Protein AF-W4LHV8-F1 (afdb_monomer_lite)

pLDDT: mean 75.69, std 19.53, range [40.44, 98.38]

Foldseek 3Di:
DDPPPPPPPPPPPDAAAEQAEAFQAEAEQAQEPEEDDDDDPPPPPPDDDPPVDDDPQRYYAEYEYWLAEEEQHNAPYDDFDFDDDVVRDGHPTPDPVRYHAAQAEYEYPPDDDDNDPPDDDDCGRYPYDDQCWDDDPAPPDTEGDPPGPQALRTDDDPPVCQAAPLRHGADHVGGRHRHGDDPPDRHNRDDDDQVRVDDCPPPDPPPPDPPPPPPPDDDDDDDDDD

Radius of gyration: 27.19 Å; chains: 1; bounding box: 71×93×52 Å

Organism: Entotheonella factor (NCBI:txid1429438)

Sequence (226 aa):
MTDEDNWNVHEARYRASYDNTIAFNTMVQCGAAFTWFKRRLSRLDRREPRNAGRTASLPPARWTVANNLVVNAQQFAAGFVSGEMGSGETVESVTENDFQWSGNLIFHDQGKVDFGPGRTFSTRQWNDMDPKLIPSPHRGVFRLSKESPAIDRATGHVDDVTRDIEGQVRQHPKDIGADEYHPGSAGPLRPLTANEVGPLSGTQPSVAAPSISRESHPVPHQTDKR

InterPro domains:
  IPR012334 Pectin lyase fold [G3DSA:2.160.20.10] (2-210)

Structure (mmCIF, N/CA/C/O backbone):
data_AF-W4LHV8-F1
#
_entry.id   AF-W4LHV8-F1
#
loop_
_atom_site.group_PDB
_atom_site.id
_atom_site.type_symbol
_atom_site.label_atom_id
_atom_site.label_alt_id
_atom_site.label_comp_id
_atom_site.label_asym_id
_atom_site.label_entity_id
_atom_site.label_seq_id
_atom_site.pdbx_PDB_ins_code
_atom_site.Cartn_x
_atom_site.Cartn_y
_atom_site.Cartn_z
_atom_site.occupancy
_atom_site.B_iso_or_equiv
_atom_site.auth_seq_id
_atom_site.auth_comp_id
_atom_site.auth_asym_id
_atom_site.auth_atom_id
_atom_site.pdbx_PDB_model_num
ATOM 1 N N . MET A 1 1 ? -55.079 -7.631 -15.576 1.00 43.00 1 MET A N 1
ATOM 2 C CA . MET A 1 1 ? -53.894 -8.287 -14.995 1.00 43.00 1 MET A CA 1
ATOM 3 C C . MET A 1 1 ? -52.709 -7.481 -15.493 1.00 43.00 1 MET A C 1
ATOM 5 O O . MET A 1 1 ? -52.262 -7.698 -16.608 1.00 43.00 1 MET A O 1
ATOM 9 N N . THR A 1 2 ? -52.376 -6.407 -14.780 1.00 45.09 2 THR A N 1
ATOM 10 C CA . THR A 1 2 ? -51.313 -5.464 -15.152 1.00 45.09 2 THR A CA 1
ATOM 11 C C . THR A 1 2 ? -50.115 -5.749 -14.259 1.00 45.09 2 THR A C 1
ATOM 13 O O . THR A 1 2 ? -50.243 -5.754 -13.039 1.00 45.09 2 THR A O 1
ATOM 16 N N . ASP A 1 3 ? -48.984 -6.029 -14.896 1.00 47.62 3 ASP A N 1
ATOM 17 C CA . ASP A 1 3 ? -47.680 -6.411 -14.335 1.00 47.62 3 ASP A CA 1
ATOM 18 C C . ASP A 1 3 ? -46.973 -5.262 -13.573 1.00 47.62 3 ASP A C 1
ATOM 20 O O . ASP A 1 3 ? -45.755 -5.118 -13.625 1.00 47.62 3 ASP A O 1
ATOM 24 N N . GLU A 1 4 ? -47.716 -4.400 -12.872 1.00 45.25 4 GLU A N 1
ATOM 25 C CA . GLU A 1 4 ? -47.157 -3.203 -12.215 1.00 45.25 4 GLU A CA 1
ATOM 26 C C . GLU A 1 4 ? -46.883 -3.368 -10.707 1.00 45.25 4 GLU A C 1
ATOM 28 O O . GLU A 1 4 ? -46.244 -2.507 -10.110 1.00 45.25 4 GLU A O 1
ATOM 33 N N . ASP A 1 5 ? -47.260 -4.493 -10.091 1.00 45.94 5 ASP A N 1
ATOM 34 C CA . ASP A 1 5 ? -47.188 -4.671 -8.626 1.00 45.94 5 ASP A CA 1
ATOM 35 C C . ASP A 1 5 ? -45.985 -5.482 -8.109 1.00 45.94 5 ASP A C 1
ATOM 37 O O . ASP A 1 5 ? -45.897 -5.762 -6.914 1.00 45.94 5 ASP A O 1
ATOM 41 N N . ASN A 1 6 ? -45.023 -5.858 -8.961 1.00 41.31 6 ASN A N 1
ATOM 42 C CA . ASN A 1 6 ? -43.922 -6.738 -8.536 1.00 41.31 6 ASN A CA 1
ATOM 43 C C . ASN A 1 6 ? -42.580 -6.042 -8.272 1.00 41.31 6 ASN A C 1
ATOM 45 O O . ASN A 1 6 ? -41.578 -6.712 -8.023 1.00 41.31 6 ASN 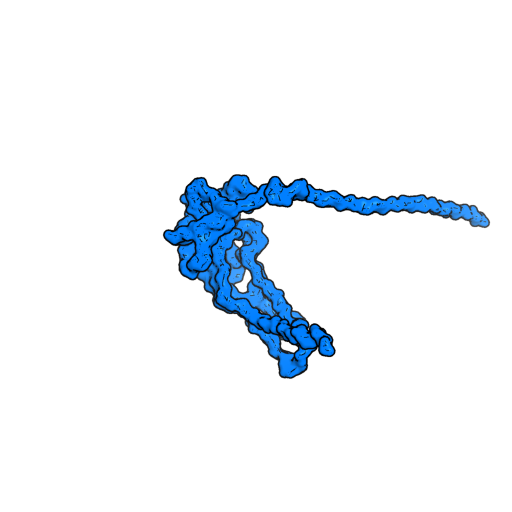A O 1
ATOM 49 N N . TRP A 1 7 ? -42.550 -4.707 -8.221 1.00 40.44 7 TRP A N 1
ATOM 50 C CA . TRP A 1 7 ? -41.432 -3.986 -7.603 1.00 40.44 7 TRP A CA 1
ATOM 51 C C . TRP A 1 7 ? -41.622 -3.924 -6.083 1.00 40.44 7 TRP A C 1
ATOM 53 O O . TRP A 1 7 ? -41.623 -2.852 -5.474 1.00 40.44 7 TRP A O 1
ATOM 63 N N . ASN A 1 8 ? -41.800 -5.097 -5.462 1.00 44.69 8 ASN A N 1
ATOM 64 C CA . ASN A 1 8 ? -41.574 -5.254 -4.035 1.00 44.69 8 ASN A CA 1
ATOM 65 C C . ASN A 1 8 ? -40.148 -4.791 -3.779 1.00 44.69 8 ASN A C 1
ATOM 67 O O . ASN A 1 8 ? -39.175 -5.449 -4.142 1.00 44.69 8 ASN A O 1
ATOM 71 N N . VAL A 1 9 ? -40.071 -3.585 -3.231 1.00 48.28 9 VAL A N 1
ATOM 72 C CA . VAL A 1 9 ? -38.864 -2.860 -2.898 1.00 48.28 9 VAL A CA 1
ATOM 73 C C . VAL A 1 9 ? -37.984 -3.820 -2.112 1.00 48.28 9 VAL A C 1
ATOM 75 O O . VAL A 1 9 ? -38.247 -4.102 -0.944 1.00 48.28 9 VAL A O 1
ATOM 78 N N . HIS A 1 10 ? -36.952 -4.363 -2.756 1.00 42.44 10 HIS A N 1
ATOM 79 C CA . HIS A 1 10 ? -35.824 -4.915 -2.036 1.00 42.44 10 HIS A CA 1
ATOM 80 C C . HIS A 1 10 ? -35.243 -3.736 -1.265 1.00 42.44 10 HIS A C 1
ATOM 82 O O . HIS A 1 10 ? -34.438 -2.971 -1.794 1.00 42.44 10 HIS A O 1
ATOM 88 N N . GLU A 1 11 ? -35.716 -3.535 -0.034 1.00 47.62 11 GLU A N 1
ATOM 89 C CA . GLU A 1 11 ? -35.024 -2.710 0.934 1.00 47.62 11 GLU A CA 1
ATOM 90 C C . GLU A 1 11 ? -33.595 -3.229 0.948 1.00 47.62 11 GLU A C 1
ATOM 92 O O . GLU A 1 11 ? -33.323 -4.348 1.396 1.00 47.62 11 GLU A O 1
ATOM 97 N N . ALA A 1 12 ? -32.686 -2.445 0.374 1.00 48.72 12 ALA A N 1
ATOM 98 C CA . ALA A 1 12 ? -31.269 -2.684 0.498 1.00 48.72 12 ALA A CA 1
ATOM 99 C C . ALA A 1 12 ? -30.958 -2.552 1.990 1.00 48.72 12 ALA A C 1
ATOM 101 O O . ALA A 1 12 ? -30.705 -1.462 2.499 1.00 48.72 12 ALA A O 1
ATOM 102 N N . ARG A 1 13 ? -31.062 -3.671 2.714 1.00 57.47 13 ARG A N 1
ATOM 103 C CA . ARG A 1 13 ? -30.647 -3.771 4.106 1.00 57.47 13 ARG A CA 1
ATOM 104 C C . ARG A 1 13 ? -29.151 -3.528 4.103 1.00 57.47 13 ARG A C 1
ATOM 106 O O . ARG A 1 13 ? -28.379 -4.416 3.743 1.00 57.47 13 ARG A O 1
ATOM 113 N N . TYR A 1 14 ? -28.759 -2.307 4.447 1.00 59.50 14 TYR A N 1
ATOM 114 C CA . TYR A 1 14 ? -27.362 -1.969 4.643 1.00 59.50 14 TYR A CA 1
ATOM 115 C C . TYR A 1 14 ? -26.779 -2.935 5.672 1.00 59.50 14 TYR A C 1
ATOM 117 O O . TYR A 1 14 ? -27.339 -3.130 6.752 1.00 59.50 14 TYR A O 1
ATOM 125 N N . ARG A 1 15 ? -25.676 -3.579 5.305 1.00 63.09 15 ARG A N 1
ATOM 126 C CA . ARG A 1 15 ? -24.904 -4.435 6.200 1.00 63.09 15 ARG A CA 1
ATOM 127 C C . ARG A 1 15 ? -23.632 -3.696 6.575 1.00 63.09 15 ARG A C 1
ATOM 129 O O . ARG A 1 15 ? -23.095 -2.945 5.761 1.00 63.09 15 ARG A O 1
ATOM 136 N N . ALA A 1 16 ? -23.168 -3.913 7.801 1.00 69.62 16 ALA A N 1
ATOM 137 C CA . ALA A 1 16 ? -21.818 -3.517 8.171 1.00 69.62 16 ALA A CA 1
ATOM 138 C C . ALA A 1 16 ? -20.826 -4.159 7.200 1.00 69.62 16 ALA A C 1
ATOM 140 O O . ALA A 1 16 ? -21.017 -5.300 6.769 1.00 69.62 16 ALA A O 1
ATOM 141 N N . SER A 1 17 ? -19.776 -3.420 6.858 1.00 77.56 17 SER A N 1
ATOM 142 C CA . SER A 1 17 ? -18.695 -3.980 6.063 1.00 77.56 17 SER A CA 1
ATOM 143 C C . SER A 1 17 ? -17.836 -4.870 6.959 1.00 77.56 17 SER A C 1
ATOM 145 O O . SER A 1 17 ? -17.182 -4.373 7.875 1.00 77.56 17 SER A O 1
ATOM 147 N N . TYR A 1 18 ? -17.852 -6.177 6.721 1.00 85.19 18 TYR A N 1
ATOM 148 C CA . TYR A 1 18 ? -17.275 -7.181 7.616 1.00 85.19 18 TYR A CA 1
ATOM 149 C C . TYR A 1 18 ? -16.303 -8.095 6.871 1.00 85.19 18 TYR A C 1
ATOM 151 O O . TYR A 1 18 ? -16.552 -8.383 5.703 1.00 85.19 18 TYR A O 1
ATOM 159 N N . ASP A 1 19 ? -15.237 -8.544 7.541 1.00 88.50 19 ASP A N 1
ATOM 160 C CA . ASP A 1 19 ? -14.249 -9.496 6.996 1.00 88.50 19 ASP A CA 1
ATOM 161 C C . ASP A 1 19 ? -13.666 -9.058 5.637 1.00 88.50 19 ASP A C 1
ATOM 163 O O . ASP A 1 19 ? -13.587 -9.829 4.683 1.00 88.50 19 ASP A O 1
ATOM 167 N N . ASN A 1 20 ? -13.264 -7.788 5.536 1.00 88.62 20 ASN A N 1
ATOM 168 C CA . ASN A 1 20 ? -12.625 -7.276 4.323 1.00 88.62 20 ASN A CA 1
ATOM 169 C C . ASN A 1 20 ? -11.108 -7.357 4.445 1.00 88.62 20 ASN A C 1
ATOM 171 O O . ASN A 1 20 ? -10.544 -7.073 5.501 1.00 88.62 20 ASN A O 1
ATOM 175 N N . THR A 1 21 ? -10.437 -7.647 3.337 1.00 93.50 21 THR A N 1
ATOM 176 C CA . THR A 1 21 ? -8.979 -7.582 3.244 1.00 93.50 21 THR A CA 1
ATOM 177 C C . THR A 1 21 ? -8.565 -6.512 2.243 1.00 93.50 21 THR A C 1
ATOM 179 O O . THR A 1 21 ? -9.002 -6.512 1.096 1.00 93.50 21 THR A O 1
ATOM 182 N N . ILE A 1 22 ? -7.697 -5.606 2.686 1.00 94.25 22 ILE A N 1
ATOM 183 C CA . ILE A 1 22 ? -6.990 -4.634 1.855 1.00 94.25 22 ILE A CA 1
ATOM 184 C C . ILE A 1 22 ? -5.531 -5.059 1.844 1.00 94.25 22 ILE A C 1
ATOM 186 O O . ILE A 1 22 ? -4.811 -4.860 2.826 1.00 94.25 22 ILE A O 1
ATOM 190 N N . ALA A 1 23 ? -5.092 -5.660 0.746 1.00 97.06 23 ALA A N 1
ATOM 191 C CA . ALA A 1 23 ? -3.735 -6.163 0.659 1.00 97.06 23 ALA A CA 1
ATOM 192 C C . ALA A 1 23 ? -3.079 -5.917 -0.686 1.00 97.06 23 ALA A C 1
ATOM 194 O O . ALA A 1 23 ? -3.771 -5.768 -1.691 1.00 97.06 23 ALA A O 1
ATOM 195 N N . PHE A 1 24 ? -1.744 -5.898 -0.671 1.00 97.75 24 PHE A N 1
ATOM 196 C CA . PHE A 1 24 ? -0.919 -5.786 -1.873 1.00 97.75 24 PHE A CA 1
ATOM 197 C C . PHE A 1 24 ? -1.246 -4.545 -2.713 1.00 97.75 24 PHE A C 1
ATOM 199 O O . PHE A 1 24 ? -1.241 -4.592 -3.936 1.00 97.75 24 PHE A O 1
ATOM 206 N N . ASN A 1 25 ? -1.548 -3.413 -2.074 1.00 97.19 25 ASN A N 1
ATOM 207 C CA . ASN A 1 25 ? -1.679 -2.134 -2.773 1.00 97.19 25 ASN A CA 1
ATOM 208 C C . ASN A 1 25 ? -0.352 -1.381 -2.740 1.00 97.19 25 ASN A C 1
ATOM 210 O O . ASN A 1 25 ? 0.356 -1.444 -1.740 1.00 97.19 25 ASN A O 1
ATOM 214 N N . THR A 1 26 ? -0.060 -0.607 -3.785 1.00 95.81 26 THR A N 1
ATOM 215 C CA . THR A 1 26 ? 1.024 0.383 -3.782 1.00 95.81 26 THR A CA 1
ATOM 216 C C . THR A 1 26 ? 0.422 1.781 -3.885 1.00 95.81 26 THR A C 1
ATOM 218 O O . THR A 1 26 ? -0.293 2.086 -4.836 1.00 95.81 26 THR A O 1
ATOM 221 N N . MET A 1 27 ? 0.714 2.638 -2.911 1.00 94.50 27 MET A N 1
ATOM 222 C CA . MET A 1 27 ? 0.250 4.023 -2.834 1.00 94.50 27 MET A CA 1
ATOM 223 C C . MET A 1 27 ? 1.461 4.948 -2.893 1.00 94.50 27 MET A C 1
ATOM 225 O O . MET A 1 27 ? 2.295 4.921 -1.994 1.00 94.50 27 MET A O 1
ATOM 229 N N . VAL A 1 28 ? 1.566 5.764 -3.943 1.00 92.88 28 VAL A N 1
ATOM 230 C CA . VAL A 1 28 ? 2.716 6.653 -4.174 1.00 92.88 28 VAL A CA 1
ATOM 231 C C . VAL A 1 28 ? 2.241 8.098 -4.219 1.00 92.88 28 VAL A C 1
ATOM 233 O O . VAL A 1 28 ? 1.328 8.411 -4.978 1.00 92.88 28 VAL A O 1
ATOM 236 N N . GLN A 1 29 ? 2.867 8.973 -3.427 1.00 92.19 29 GLN A N 1
ATOM 237 C CA . GLN A 1 29 ? 2.628 10.424 -3.436 1.00 92.19 29 GLN A CA 1
ATOM 238 C C . GLN A 1 29 ? 1.146 10.818 -3.290 1.00 92.19 29 GLN A C 1
ATOM 240 O O . GLN A 1 29 ? 0.687 11.815 -3.850 1.00 92.19 29 GLN A O 1
ATOM 245 N N . CYS A 1 30 ? 0.369 10.031 -2.546 1.00 89.50 30 CYS A N 1
ATOM 246 C CA . CYS A 1 30 ? -1.041 10.316 -2.311 1.00 89.50 30 CYS A CA 1
ATOM 247 C C . CYS A 1 30 ? -1.234 11.346 -1.184 1.00 89.50 30 CYS A C 1
ATOM 249 O O . CYS A 1 30 ? -0.395 11.494 -0.296 1.00 89.50 30 CYS A O 1
ATOM 251 N N . GLY A 1 31 ? -2.368 12.057 -1.199 1.00 88.06 31 GLY A N 1
ATOM 252 C CA . GLY A 1 31 ? -2.713 13.010 -0.133 1.00 88.06 31 GLY A CA 1
ATOM 253 C C . GLY A 1 31 ? -2.960 12.333 1.222 1.00 88.06 31 GLY A C 1
ATOM 254 O O . GLY A 1 31 ? -2.584 12.863 2.262 1.00 88.06 31 GLY A O 1
ATOM 255 N N . ALA A 1 32 ? -3.546 11.136 1.211 1.00 87.75 32 ALA A N 1
ATOM 256 C CA . ALA A 1 32 ? -3.647 10.261 2.373 1.00 87.75 32 ALA A CA 1
ATOM 257 C C . ALA A 1 32 ? -3.608 8.799 1.910 1.00 87.75 32 ALA A C 1
ATOM 259 O O . ALA A 1 32 ? -4.315 8.452 0.961 1.00 87.75 32 ALA A O 1
ATOM 260 N N . ALA A 1 33 ? -2.803 7.949 2.556 1.00 88.56 33 ALA A N 1
ATOM 261 C CA . ALA A 1 33 ? -2.747 6.523 2.208 1.00 88.56 33 ALA A CA 1
ATOM 262 C C . ALA A 1 33 ? -4.045 5.808 2.597 1.00 88.56 33 ALA A C 1
ATOM 264 O O . ALA A 1 33 ? -4.586 5.019 1.827 1.00 88.56 33 ALA A O 1
ATOM 265 N N . PHE A 1 34 ? -4.605 6.166 3.750 1.00 85.38 34 PHE A N 1
ATOM 266 C CA . PHE A 1 34 ? -5.904 5.672 4.170 1.00 85.38 34 PHE A CA 1
ATOM 267 C C . PHE A 1 34 ? -6.843 6.810 4.541 1.00 85.38 34 PHE A C 1
ATOM 269 O O . PHE A 1 34 ? -6.460 7.822 5.132 1.00 85.38 34 PHE A O 1
ATOM 276 N N . THR A 1 35 ? -8.113 6.667 4.185 1.00 76.25 35 THR A N 1
ATOM 277 C CA . THR A 1 35 ? -9.143 7.603 4.624 1.00 76.25 35 THR A CA 1
ATOM 278 C C . THR A 1 35 ? -10.423 6.856 4.923 1.00 76.25 35 THR A C 1
ATOM 280 O O . THR A 1 35 ? -10.946 6.136 4.075 1.00 76.25 35 THR A O 1
ATOM 283 N N . TRP A 1 36 ? -10.948 7.061 6.126 1.00 72.31 36 TRP A N 1
ATOM 284 C CA . TRP A 1 36 ? -12.215 6.480 6.551 1.00 72.31 36 TRP A CA 1
ATOM 285 C C . TRP A 1 36 ? -13.212 7.603 6.764 1.00 72.31 36 TRP A C 1
ATOM 287 O O . TRP A 1 36 ? -13.064 8.430 7.658 1.00 72.31 36 TRP A O 1
ATOM 297 N N . PHE A 1 37 ? -14.229 7.664 5.912 1.00 59.31 37 PHE A N 1
ATOM 298 C CA . PHE A 1 37 ? -15.247 8.702 6.002 1.00 59.31 37 PHE A CA 1
ATOM 299 C C . PHE A 1 37 ? -16.499 8.197 6.716 1.00 59.31 37 PHE A C 1
ATOM 301 O O . PHE A 1 37 ? -16.996 7.103 6.444 1.00 59.31 37 PHE A O 1
ATOM 308 N N . LYS A 1 38 ? -17.080 9.062 7.557 1.00 57.03 38 LYS A N 1
ATOM 309 C CA . LYS A 1 38 ? -18.457 8.913 8.041 1.00 57.03 38 LYS A CA 1
ATOM 310 C C . LYS A 1 38 ? -19.401 9.069 6.842 1.00 57.03 38 LYS A C 1
ATOM 312 O O . LYS A 1 38 ? -19.454 10.148 6.252 1.00 57.03 38 LYS A O 1
ATOM 317 N N . ARG A 1 39 ? -20.215 8.064 6.510 1.00 49.03 39 ARG A N 1
ATOM 318 C CA . ARG A 1 39 ? -21.455 8.309 5.755 1.00 49.03 39 ARG A CA 1
ATOM 319 C C . ARG A 1 39 ? -2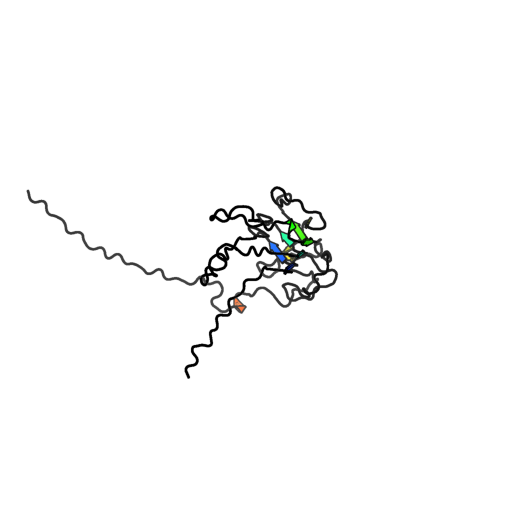2.655 8.078 6.661 1.00 49.03 39 ARG A C 1
ATOM 321 O O . ARG A 1 39 ? -22.875 6.980 7.155 1.00 49.03 3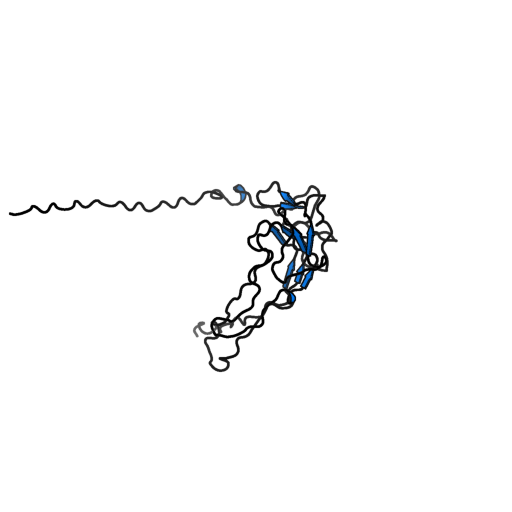9 ARG A O 1
ATOM 328 N N . ARG A 1 40 ? -23.447 9.140 6.845 1.00 46.69 40 ARG A N 1
ATOM 329 C CA . ARG A 1 40 ? -24.823 9.068 7.353 1.00 46.69 40 ARG A CA 1
ATOM 330 C C . ARG A 1 40 ? -25.581 8.005 6.551 1.00 46.69 40 ARG A C 1
ATOM 332 O O . ARG A 1 40 ? -25.783 8.195 5.355 1.00 46.69 40 ARG A O 1
ATOM 339 N N . LEU A 1 41 ? -26.093 6.972 7.214 1.00 46.84 41 LEU A N 1
ATOM 340 C CA . LEU A 1 41 ? -27.219 6.179 6.695 1.00 46.84 41 LEU A CA 1
ATOM 341 C C . LEU A 1 41 ? -28.578 6.730 7.169 1.00 46.84 41 LEU A C 1
ATOM 343 O O . LEU A 1 41 ? -29.618 6.116 6.962 1.00 46.84 41 LEU A O 1
ATOM 347 N N . SER A 1 42 ? -28.604 7.927 7.765 1.00 41.56 42 SER A N 1
ATOM 348 C CA . SER A 1 42 ? -29.752 8.473 8.502 1.00 41.56 42 SER A CA 1
ATOM 349 C C . SER A 1 42 ? -30.949 8.939 7.646 1.00 41.56 42 SER A C 1
ATOM 351 O O . SER A 1 42 ? -31.671 9.839 8.075 1.00 41.56 42 SER A O 1
ATOM 353 N N . ARG A 1 43 ? -31.146 8.448 6.414 1.00 42.47 43 ARG A N 1
ATOM 354 C CA . ARG A 1 43 ? -32.252 8.921 5.553 1.00 42.47 43 ARG A CA 1
ATOM 355 C C . ARG A 1 43 ? -32.989 7.880 4.713 1.00 42.47 43 ARG A C 1
ATOM 357 O O . ARG A 1 43 ? -33.917 8.291 4.021 1.00 42.47 43 ARG A O 1
ATOM 364 N N . LEU A 1 44 ? -32.650 6.589 4.770 1.00 43.97 44 LEU A N 1
ATOM 365 C CA . LEU A 1 44 ? -33.420 5.595 4.005 1.00 43.97 44 LEU A CA 1
ATOM 366 C C . LEU A 1 44 ? -34.603 4.979 4.757 1.00 43.97 44 LEU A C 1
ATOM 368 O O . LEU A 1 44 ? -35.499 4.455 4.106 1.00 43.97 44 LEU A O 1
ATOM 372 N N . ASP A 1 45 ? -34.672 5.112 6.081 1.00 44.31 45 ASP A N 1
ATOM 373 C CA . ASP A 1 45 ? -35.811 4.605 6.849 1.00 44.31 45 ASP A CA 1
ATOM 374 C C . ASP A 1 45 ? -36.921 5.668 6.930 1.00 44.31 45 ASP A C 1
ATOM 376 O O . ASP A 1 45 ? -37.097 6.369 7.926 1.00 44.31 45 ASP A O 1
ATOM 380 N N . ARG A 1 46 ? -37.598 5.906 5.798 1.00 45.19 46 ARG A N 1
ATOM 381 C CA . ARG A 1 46 ? -38.697 6.886 5.695 1.00 45.19 46 ARG A CA 1
ATOM 382 C C . ARG A 1 46 ? -40.086 6.236 5.729 1.00 45.19 46 ARG A C 1
ATOM 384 O O . ARG A 1 46 ? -41.066 6.908 5.413 1.00 45.19 46 ARG A O 1
ATOM 391 N N . ARG A 1 47 ? -40.190 4.961 6.128 1.00 45.38 47 ARG A N 1
ATOM 392 C CA . ARG A 1 47 ? -41.466 4.249 6.311 1.00 45.38 47 ARG A CA 1
ATOM 393 C C . ARG A 1 47 ? -41.446 3.304 7.521 1.00 45.38 47 ARG A C 1
ATOM 395 O O . ARG A 1 47 ? -41.439 2.098 7.357 1.00 45.38 47 ARG A O 1
ATOM 402 N N . GLU A 1 48 ? -41.497 3.868 8.726 1.00 44.94 48 GLU A N 1
ATOM 403 C CA . GLU A 1 48 ? -42.452 3.528 9.807 1.00 44.94 48 GLU A CA 1
ATOM 404 C C . GLU A 1 48 ? -41.938 4.065 11.161 1.00 44.94 48 GLU A C 1
ATOM 406 O O . GLU A 1 48 ? -40.750 3.959 11.464 1.00 44.94 48 GLU A O 1
ATOM 411 N N . PRO A 1 49 ? -42.804 4.595 12.045 1.00 45.50 49 PRO A N 1
ATOM 412 C CA . PRO A 1 49 ? -42.382 5.243 13.290 1.00 45.50 49 PRO A CA 1
ATOM 413 C C . PRO A 1 49 ? -42.020 4.270 14.424 1.00 45.50 49 PRO A C 1
ATOM 415 O O . PRO A 1 49 ? -41.757 4.716 15.537 1.00 45.50 49 PRO A O 1
ATOM 418 N N . ARG A 1 50 ? -42.025 2.948 14.206 1.00 49.81 50 ARG A N 1
ATOM 419 C CA . ARG A 1 50 ? -41.927 1.985 15.322 1.00 49.81 50 ARG A CA 1
ATOM 420 C C . ARG A 1 50 ? -40.522 1.827 15.907 1.00 49.81 50 ARG A C 1
ATOM 422 O O . ARG A 1 50 ? -40.409 1.294 17.001 1.00 49.81 50 ARG A O 1
ATOM 429 N N . ASN A 1 51 ? -39.482 2.317 15.227 1.00 46.84 51 ASN A N 1
ATOM 430 C CA . ASN A 1 51 ? -38.086 2.254 15.689 1.00 46.84 51 ASN A CA 1
ATOM 431 C C . ASN A 1 51 ? -37.328 3.587 15.527 1.00 46.84 51 ASN A C 1
ATOM 433 O O . ASN A 1 51 ? -36.098 3.593 15.426 1.00 46.84 51 ASN A O 1
ATOM 437 N N . ALA A 1 52 ? -38.043 4.719 15.509 1.00 44.34 52 ALA A N 1
ATOM 438 C CA . ALA A 1 52 ? -37.452 6.057 15.488 1.00 44.34 52 ALA A CA 1
ATOM 439 C C . ALA A 1 52 ? -36.648 6.300 16.782 1.00 44.34 52 ALA A C 1
ATOM 441 O O . ALA A 1 52 ? -37.182 6.758 17.786 1.00 44.34 52 ALA A O 1
ATOM 442 N N . GLY A 1 53 ? -35.373 5.911 16.779 1.00 44.94 53 GLY A N 1
ATOM 443 C CA . GLY A 1 53 ? -34.493 5.964 17.951 1.00 44.94 53 GLY A CA 1
ATOM 444 C C . GLY A 1 53 ? -33.361 4.935 17.950 1.00 44.94 53 GLY A C 1
ATOM 445 O O . GLY A 1 53 ? -32.448 5.046 18.758 1.00 44.94 53 GLY A O 1
ATOM 446 N N . ARG A 1 54 ? -33.377 3.946 17.045 1.00 45.16 54 ARG A N 1
ATOM 447 C CA . ARG A 1 54 ? -32.226 3.061 16.812 1.00 45.16 54 ARG A CA 1
ATOM 448 C C . ARG A 1 54 ? -31.523 3.453 15.521 1.00 45.16 54 ARG A C 1
ATOM 450 O O . ARG A 1 54 ? -31.842 2.942 14.452 1.00 45.16 54 ARG A O 1
ATOM 457 N N . THR A 1 55 ? -30.546 4.347 15.610 1.00 51.28 55 THR A N 1
ATOM 458 C CA . THR A 1 55 ? -29.529 4.440 14.564 1.00 51.28 55 THR A CA 1
ATOM 459 C C . THR A 1 55 ? -28.702 3.153 14.609 1.00 51.28 55 THR A C 1
ATOM 461 O O . THR A 1 55 ? -28.057 2.827 15.604 1.00 51.28 55 THR A O 1
ATOM 464 N N . ALA A 1 56 ? -28.763 2.350 13.547 1.00 51.16 56 ALA A N 1
ATOM 465 C CA . ALA A 1 56 ? -27.870 1.207 13.419 1.00 51.16 56 ALA A CA 1
ATOM 466 C C . ALA A 1 56 ? -26.452 1.741 13.168 1.00 51.16 56 ALA A C 1
ATOM 468 O O . ALA A 1 56 ? -26.119 2.148 12.054 1.00 51.16 56 ALA A O 1
ATOM 469 N N . SER A 1 57 ? -25.629 1.773 14.217 1.00 56.56 57 SER A N 1
ATOM 470 C CA . SER A 1 57 ? -24.180 1.876 14.067 1.00 56.56 57 SER A CA 1
ATOM 471 C C . SER A 1 57 ? -23.697 0.585 13.409 1.00 56.56 57 SER A C 1
ATOM 473 O O . SER A 1 57 ? -23.831 -0.496 13.977 1.00 56.56 57 SER A O 1
ATOM 475 N N . LEU A 1 58 ? -23.198 0.684 12.179 1.00 66.00 58 LEU A N 1
ATOM 476 C CA . LEU A 1 58 ? -22.660 -0.442 11.415 1.00 66.00 58 LEU A CA 1
ATOM 477 C C . LEU A 1 58 ? -21.184 -0.168 11.091 1.00 66.00 58 LEU A C 1
ATOM 479 O O . LEU A 1 58 ? -20.852 0.038 9.918 1.00 66.00 58 LEU A O 1
ATOM 483 N N . PRO A 1 59 ? -20.305 -0.084 12.109 1.00 69.50 59 PRO A N 1
ATOM 484 C CA . PRO A 1 59 ? -18.894 0.166 11.875 1.00 69.50 59 PRO A CA 1
ATOM 485 C C . PRO A 1 59 ? -18.291 -0.982 11.050 1.00 69.50 59 PRO A C 1
ATOM 487 O O . PRO A 1 59 ? -18.720 -2.133 11.190 1.00 69.50 59 PRO A O 1
ATOM 490 N N . PRO A 1 60 ? -17.301 -0.702 10.184 1.00 74.00 60 PRO A N 1
ATOM 491 C CA . PRO A 1 60 ? -16.378 -1.721 9.714 1.00 74.00 60 PRO A CA 1
ATOM 492 C C . PRO A 1 60 ? -15.893 -2.598 10.870 1.00 74.00 60 PRO A C 1
ATOM 494 O O . PRO A 1 60 ? -15.518 -2.076 11.915 1.00 74.00 60 PRO A O 1
ATOM 497 N N . ALA A 1 61 ? -15.888 -3.915 10.686 1.00 76.12 61 ALA A N 1
ATOM 498 C CA . ALA A 1 61 ? -15.368 -4.834 11.692 1.00 76.12 61 ALA A CA 1
ATOM 499 C C . ALA A 1 61 ? -14.568 -5.961 11.039 1.00 76.12 61 ALA A C 1
ATOM 501 O O . ALA A 1 61 ? -14.930 -6.448 9.966 1.00 76.12 61 ALA A O 1
ATOM 502 N N . ARG A 1 62 ? -13.476 -6.365 11.705 1.00 81.94 62 ARG A N 1
ATOM 503 C CA . ARG A 1 62 ? -12.545 -7.416 11.251 1.00 81.94 62 ARG A CA 1
ATOM 504 C C . ARG A 1 62 ? -11.975 -7.151 9.863 1.00 81.94 62 ARG A C 1
ATOM 506 O O . ARG A 1 62 ? -11.981 -8.007 8.987 1.00 81.94 62 ARG A O 1
ATOM 513 N N . TRP A 1 63 ? -11.504 -5.933 9.653 1.00 89.00 63 TRP A N 1
ATOM 514 C CA . TRP A 1 63 ? -10.762 -5.623 8.443 1.00 89.00 63 TRP A CA 1
ATOM 515 C C . TRP A 1 63 ? -9.294 -5.980 8.635 1.00 89.00 63 TRP A C 1
ATOM 517 O O . TRP A 1 63 ? -8.709 -5.674 9.673 1.00 89.00 63 TRP A O 1
ATOM 527 N N . THR A 1 64 ? -8.693 -6.575 7.614 1.00 92.50 64 THR A N 1
ATOM 528 C CA . THR A 1 64 ? -7.258 -6.849 7.554 1.00 92.50 64 THR A CA 1
ATOM 529 C C . THR A 1 64 ? -6.615 -5.908 6.545 1.00 92.50 64 THR A C 1
ATOM 531 O O . THR A 1 64 ? -7.041 -5.849 5.395 1.00 92.50 64 THR A O 1
ATOM 534 N N . VAL A 1 65 ? -5.578 -5.186 6.960 1.00 94.19 65 VAL A N 1
ATOM 535 C CA . VAL A 1 65 ? -4.750 -4.339 6.099 1.00 94.19 65 VAL A CA 1
ATOM 536 C C . VAL A 1 65 ? -3.337 -4.909 6.088 1.00 94.19 65 VAL A C 1
ATOM 538 O O . VAL A 1 65 ? -2.583 -4.751 7.056 1.00 94.19 65 VAL A O 1
ATOM 541 N N . ALA A 1 66 ? -2.990 -5.616 5.014 1.00 97.00 66 ALA A N 1
ATOM 542 C CA . ALA A 1 66 ? -1.786 -6.436 4.979 1.00 97.00 66 ALA A CA 1
ATOM 543 C C . ALA A 1 66 ? -0.934 -6.246 3.727 1.00 97.00 66 ALA A C 1
ATOM 545 O O . ALA A 1 66 ? -1.454 -6.171 2.623 1.00 97.00 66 ALA A O 1
ATOM 546 N N . ASN A 1 67 ? 0.389 -6.258 3.876 1.00 98.00 67 ASN A N 1
ATOM 547 C CA . ASN A 1 67 ? 1.322 -6.300 2.743 1.00 98.00 67 ASN A CA 1
ATOM 548 C C . ASN A 1 67 ? 1.114 -5.163 1.724 1.00 98.00 67 ASN A C 1
ATOM 550 O O . ASN A 1 67 ? 1.328 -5.344 0.526 1.00 98.00 67 ASN A O 1
ATOM 554 N N . ASN A 1 68 ? 0.671 -3.991 2.185 1.00 98.00 68 ASN A N 1
ATOM 555 C CA . ASN A 1 68 ? 0.580 -2.789 1.362 1.00 98.00 68 ASN A CA 1
ATOM 556 C C . ASN A 1 68 ? 1.903 -2.018 1.394 1.00 98.00 68 ASN A C 1
ATOM 558 O O . ASN A 1 68 ? 2.614 -2.034 2.396 1.00 98.00 68 ASN A O 1
ATOM 562 N N . LEU A 1 69 ? 2.188 -1.305 0.312 1.00 97.94 69 LEU A N 1
ATOM 563 C CA . LEU A 1 69 ? 3.335 -0.433 0.135 1.00 97.94 69 LEU A CA 1
ATOM 564 C C . LEU A 1 69 ? 2.873 1.029 0.076 1.00 97.94 69 LEU A C 1
ATOM 566 O O . LEU A 1 69 ? 2.092 1.401 -0.799 1.00 97.94 69 LEU A O 1
ATOM 570 N N . VAL A 1 70 ? 3.363 1.871 0.983 1.00 96.88 70 VAL A N 1
ATOM 571 C CA . VAL A 1 70 ? 3.088 3.315 1.016 1.00 96.88 70 VAL A CA 1
ATOM 572 C C . VAL A 1 70 ? 4.383 4.085 0.803 1.00 96.88 70 VAL A C 1
ATOM 574 O O . VAL A 1 70 ? 5.355 3.883 1.519 1.00 96.88 70 VAL A O 1
ATOM 577 N N . VAL A 1 71 ? 4.400 5.002 -0.157 1.00 95.69 71 VAL A N 1
ATOM 578 C CA . VAL A 1 71 ? 5.581 5.796 -0.501 1.00 95.69 71 VAL A CA 1
ATOM 579 C C . VAL A 1 71 ? 5.202 7.262 -0.590 1.00 95.69 71 VAL A C 1
ATOM 581 O O . VAL A 1 71 ? 4.366 7.641 -1.410 1.00 95.69 71 VAL A O 1
ATOM 584 N N . ASN A 1 72 ? 5.841 8.099 0.224 1.00 94.12 72 ASN A N 1
ATOM 585 C CA . ASN A 1 72 ? 5.706 9.557 0.190 1.00 94.12 72 ASN A CA 1
ATOM 586 C C . ASN A 1 72 ? 4.249 10.051 0.284 1.00 94.12 72 ASN A C 1
ATOM 588 O O . ASN A 1 72 ? 3.878 11.036 -0.355 1.00 94.12 72 ASN A O 1
ATOM 592 N N . ALA A 1 73 ? 3.395 9.352 1.037 1.00 91.75 73 ALA A N 1
ATOM 593 C CA . ALA A 1 73 ? 2.050 9.841 1.315 1.00 91.75 73 ALA A CA 1
ATOM 594 C C . ALA A 1 73 ? 2.132 11.096 2.196 1.00 91.75 73 ALA A C 1
ATOM 596 O O . ALA A 1 73 ? 2.811 11.077 3.220 1.00 91.75 73 ALA A O 1
ATOM 597 N N . GLN A 1 74 ? 1.410 12.162 1.835 1.00 88.94 74 GLN A N 1
ATOM 598 C CA . GLN A 1 74 ? 1.395 13.409 2.618 1.00 88.94 74 GLN A CA 1
ATOM 599 C C . GLN A 1 74 ? 0.857 13.182 4.036 1.00 88.94 74 GLN A C 1
ATOM 601 O O . GLN A 1 74 ? 1.235 13.879 4.974 1.00 88.94 74 GLN A O 1
ATOM 606 N N . GLN A 1 75 ? -0.046 12.212 4.183 1.00 86.19 75 GLN A N 1
ATOM 607 C CA . GLN A 1 75 ? -0.566 11.742 5.456 1.00 86.19 75 GLN A CA 1
ATOM 608 C C . GLN A 1 75 ? -0.670 10.218 5.416 1.00 86.19 75 GLN A C 1
ATOM 610 O O . GLN A 1 75 ? -1.150 9.647 4.434 1.00 86.19 75 GLN A O 1
ATOM 615 N N . PHE A 1 76 ? -0.296 9.545 6.506 1.00 83.75 76 PHE A N 1
ATOM 616 C CA . PHE A 1 76 ? -0.585 8.117 6.644 1.00 83.75 76 PHE A CA 1
ATOM 617 C C . PHE A 1 76 ? -2.096 7.864 6.584 1.00 83.75 76 PHE A C 1
ATOM 619 O O . PHE A 1 76 ? -2.583 7.035 5.818 1.00 83.75 76 PHE A O 1
ATOM 626 N N . ALA A 1 77 ? -2.853 8.632 7.366 1.00 75.00 77 ALA A N 1
ATOM 627 C CA . ALA A 1 77 ? -4.292 8.489 7.431 1.00 75.00 77 ALA A CA 1
ATOM 628 C C . ALA A 1 77 ? -5.011 9.786 7.794 1.00 75.00 77 ALA A C 1
ATOM 630 O O . ALA A 1 77 ? -4.646 10.453 8.768 1.00 75.00 77 ALA A O 1
ATOM 631 N N . ALA A 1 78 ? -6.105 10.051 7.080 1.00 64.31 78 ALA A N 1
ATOM 632 C CA . ALA A 1 78 ? -7.050 11.121 7.365 1.00 64.31 78 ALA A CA 1
ATOM 633 C C . ALA A 1 78 ? -8.377 10.554 7.914 1.00 64.31 78 ALA A C 1
ATOM 635 O O . ALA A 1 78 ? -8.879 9.533 7.447 1.00 64.31 78 ALA A O 1
ATOM 636 N N . GLY A 1 79 ? -8.977 11.238 8.894 1.00 54.22 79 GLY A N 1
ATOM 637 C CA . GLY A 1 79 ? -10.396 11.049 9.224 1.00 54.22 79 GLY A CA 1
ATOM 638 C C . GLY A 1 79 ? -10.795 9.876 10.131 1.00 54.22 79 GLY A C 1
ATOM 639 O O . GLY A 1 79 ? -11.975 9.538 10.126 1.00 54.22 79 GLY A O 1
ATOM 640 N N . PHE A 1 80 ? -9.904 9.282 10.942 1.00 52.62 80 PHE A N 1
ATOM 641 C CA . PHE A 1 80 ? -10.359 8.341 11.984 1.00 52.62 80 PHE A CA 1
ATOM 642 C C . PHE A 1 80 ? -11.451 8.993 12.842 1.00 52.62 80 PHE A C 1
ATOM 644 O O . PHE A 1 80 ? -11.312 10.120 13.321 1.00 52.62 80 PHE A O 1
ATOM 651 N N . VAL A 1 81 ? -12.581 8.307 12.964 1.00 50.59 81 VAL A N 1
ATOM 652 C CA . VAL A 1 81 ? -13.814 8.895 13.474 1.00 50.59 81 VAL A CA 1
ATOM 653 C C . VAL A 1 81 ? -13.749 8.972 14.989 1.00 50.59 81 VAL A C 1
ATOM 655 O O . VAL A 1 81 ? -13.834 7.950 15.641 1.00 50.59 81 VAL A O 1
ATOM 658 N N . SER A 1 82 ? -13.735 10.171 15.561 1.00 46.47 82 SER A N 1
ATOM 659 C CA . SER A 1 82 ? -14.390 10.437 16.847 1.00 46.47 82 SER A CA 1
ATOM 660 C C . SER A 1 82 ? -15.333 11.638 16.691 1.00 46.47 82 SER A C 1
ATOM 662 O O . SER A 1 82 ? -15.282 12.369 15.693 1.00 46.47 82 SER A O 1
ATOM 664 N N . GLY A 1 83 ? -16.293 11.791 17.602 1.00 46.09 83 GLY A N 1
ATOM 665 C CA . GLY A 1 83 ? -17.147 12.980 17.689 1.00 46.09 83 GLY A CA 1
ATOM 666 C C . GLY A 1 83 ? -18.582 12.832 17.174 1.00 46.09 83 GLY A C 1
ATOM 667 O O . GLY A 1 83 ? -18.880 12.007 16.301 1.00 46.09 83 GLY A O 1
ATOM 668 N N . GLU A 1 84 ? -19.438 13.682 17.748 1.00 45.00 84 GLU A N 1
ATOM 669 C CA . GLU A 1 84 ? -20.892 13.750 17.583 1.00 45.00 84 GLU A CA 1
ATOM 670 C C . GLU A 1 84 ? -21.313 13.825 16.110 1.00 45.00 84 GLU A C 1
ATOM 672 O O . GLU A 1 84 ? -20.795 14.615 15.314 1.00 45.00 84 GLU A O 1
ATOM 677 N N . MET A 1 85 ? -22.301 13.012 15.729 1.00 48.31 85 MET A N 1
ATOM 678 C CA . MET A 1 85 ? -23.130 13.353 14.579 1.00 48.31 85 MET A CA 1
ATOM 679 C C . MET A 1 85 ? -23.871 14.630 14.963 1.00 48.31 85 MET A C 1
ATOM 681 O O . MET A 1 85 ? -24.417 14.663 16.055 1.00 48.31 85 MET A O 1
ATOM 685 N N . GLY A 1 86 ? -23.918 15.665 14.113 1.00 42.97 86 GLY A N 1
ATOM 686 C CA . GLY A 1 86 ? -24.550 16.972 14.408 1.00 42.97 86 GLY A CA 1
ATOM 687 C C . GLY A 1 86 ? -26.034 16.962 14.846 1.00 42.97 86 GLY A C 1
ATOM 688 O O . GLY A 1 86 ? -26.679 18.002 14.836 1.00 42.97 86 GLY A O 1
ATOM 689 N N . SER A 1 87 ? -26.588 15.794 15.178 1.00 51.66 87 SER A N 1
ATOM 690 C CA . SER A 1 87 ? -27.771 15.525 15.997 1.00 51.66 87 SER A CA 1
ATOM 691 C C . SER A 1 87 ? -27.490 15.354 17.509 1.00 51.66 87 SER A C 1
ATOM 693 O O . SER A 1 87 ? -28.433 15.071 18.239 1.00 51.66 87 SER A O 1
ATOM 695 N N . GLY A 1 88 ? -26.244 15.490 17.986 1.00 46.34 88 GLY A N 1
ATOM 696 C CA . GLY A 1 88 ? -25.855 15.218 19.382 1.00 46.34 88 GLY A CA 1
ATOM 697 C C . GLY A 1 88 ? -25.713 13.724 19.713 1.00 46.34 88 GLY A C 1
ATOM 698 O O . GLY A 1 88 ? -25.692 13.342 20.877 1.00 46.34 88 GLY A O 1
ATOM 699 N N . GLU A 1 89 ? -25.645 12.863 18.693 1.00 47.97 89 GLU A N 1
ATOM 700 C CA . GLU A 1 89 ? -25.592 11.406 18.848 1.00 47.97 89 GLU A CA 1
ATOM 701 C C . GLU A 1 89 ? -24.147 10.911 18.682 1.00 47.97 89 GLU A C 1
ATOM 703 O O . GLU A 1 89 ? -23.495 11.160 17.658 1.00 47.97 89 GLU A O 1
ATOM 708 N N . THR A 1 90 ? -23.630 10.231 19.704 1.00 47.66 90 THR A N 1
ATOM 709 C CA . THR A 1 90 ? -22.307 9.600 19.719 1.00 47.66 90 THR A CA 1
ATOM 710 C C . THR A 1 90 ? -22.399 8.193 19.138 1.00 47.66 90 THR A C 1
ATOM 712 O O . THR A 1 90 ? -23.076 7.319 19.668 1.00 47.66 90 THR A O 1
ATOM 715 N N . VAL A 1 91 ? -21.703 7.967 18.026 1.00 50.81 91 VAL A N 1
ATOM 716 C CA . VAL A 1 91 ? -21.490 6.630 17.459 1.00 50.81 91 VAL A CA 1
ATOM 717 C C . VAL A 1 91 ? -20.152 6.112 17.983 1.00 50.81 91 VAL A C 1
ATOM 719 O O . VAL A 1 91 ? -19.211 6.902 18.097 1.00 50.81 91 VAL A O 1
ATOM 722 N N . GLU A 1 92 ? -20.051 4.813 18.281 1.00 50.88 92 GLU A N 1
ATOM 723 C CA . GLU A 1 92 ? -18.754 4.189 18.565 1.00 50.88 92 GLU A CA 1
ATOM 724 C C . GLU A 1 92 ? -17.782 4.463 17.409 1.00 50.88 92 GLU A C 1
ATOM 726 O O . GLU A 1 92 ? -18.066 4.213 16.234 1.00 50.88 92 GLU A O 1
ATOM 731 N N . SER A 1 93 ? -16.650 5.065 17.754 1.00 54.84 93 SER A N 1
ATOM 732 C CA . SER A 1 93 ? -15.562 5.376 16.840 1.00 54.84 93 SER A CA 1
ATOM 733 C C . SER A 1 93 ? -14.997 4.099 16.236 1.00 54.84 93 SER A C 1
ATOM 735 O O . SER A 1 93 ? -14.567 3.235 16.991 1.00 54.84 93 SER A O 1
ATOM 737 N N . VAL A 1 94 ? -14.906 4.017 14.904 1.00 62.53 94 VAL A N 1
ATOM 738 C CA . VAL A 1 94 ? -13.958 3.085 14.278 1.00 62.53 94 VAL A CA 1
ATOM 739 C C . VAL A 1 94 ? -12.578 3.699 14.433 1.00 62.53 94 VAL A C 1
ATOM 741 O O . VAL A 1 94 ? -12.278 4.772 13.898 1.00 62.53 94 VAL A O 1
ATOM 744 N N . THR A 1 95 ? -11.766 3.016 15.210 1.00 68.44 95 THR A N 1
ATOM 745 C CA . THR A 1 95 ? -10.392 3.344 15.535 1.00 68.44 95 THR A CA 1
ATOM 746 C C . THR A 1 95 ? -9.438 2.466 14.736 1.00 68.44 95 THR A C 1
ATOM 748 O O . THR A 1 95 ? -9.806 1.447 14.160 1.00 68.44 95 THR A O 1
ATOM 751 N N . GLU A 1 96 ? -8.170 2.854 14.712 1.00 70.62 96 GLU A N 1
ATOM 752 C CA . GLU A 1 96 ? -7.088 2.041 14.152 1.00 70.62 96 GLU A CA 1
ATOM 753 C C . GLU A 1 96 ? -7.030 0.624 14.743 1.00 70.62 96 GLU A C 1
ATOM 755 O O . GLU A 1 96 ? -6.698 -0.322 14.028 1.00 70.62 96 GLU A O 1
ATOM 760 N N . ASN A 1 97 ? -7.407 0.477 16.017 1.00 74.88 97 ASN A N 1
ATOM 761 C CA . ASN A 1 97 ? -7.405 -0.795 16.736 1.00 74.88 97 ASN A CA 1
ATOM 762 C C . ASN A 1 97 ? -8.494 -1.765 16.254 1.00 74.88 97 ASN A C 1
ATOM 764 O O . ASN A 1 97 ? -8.429 -2.951 16.572 1.00 74.88 97 ASN A O 1
ATOM 768 N N . ASP A 1 98 ? -9.468 -1.289 15.474 1.00 77.06 98 ASP A N 1
ATOM 769 C CA . ASP A 1 98 ? -10.512 -2.134 14.881 1.00 77.06 98 ASP A CA 1
ATOM 770 C C . ASP A 1 98 ? -10.033 -2.870 13.617 1.00 77.06 98 ASP A C 1
ATOM 772 O O . ASP A 1 98 ? -10.738 -3.727 13.072 1.00 77.06 98 ASP A O 1
ATOM 776 N N . PHE A 1 99 ? -8.817 -2.560 13.158 1.00 85.44 99 PHE A N 1
ATOM 777 C CA . PHE A 1 99 ? -8.171 -3.183 12.011 1.00 85.44 99 PHE A CA 1
ATOM 778 C C . PHE A 1 99 ? -7.022 -4.086 12.459 1.00 85.44 99 PHE A C 1
ATOM 780 O O . PHE A 1 99 ? -6.250 -3.776 13.367 1.00 85.44 99 PHE A O 1
ATOM 787 N N . GLN A 1 100 ? -6.858 -5.198 11.754 1.00 91.44 100 GLN A N 1
ATOM 788 C CA . GLN A 1 100 ? -5.672 -6.034 11.847 1.00 91.44 100 GLN A CA 1
ATOM 789 C C . GLN A 1 100 ? -4.649 -5.550 10.824 1.00 91.44 100 GLN A C 1
ATOM 791 O O . GLN A 1 100 ? -4.899 -5.602 9.623 1.00 91.44 100 GLN A O 1
ATOM 796 N N . TRP A 1 101 ? -3.494 -5.094 11.294 1.00 92.81 101 TRP A N 1
ATOM 797 C CA . TRP A 1 101 ? -2.401 -4.616 10.4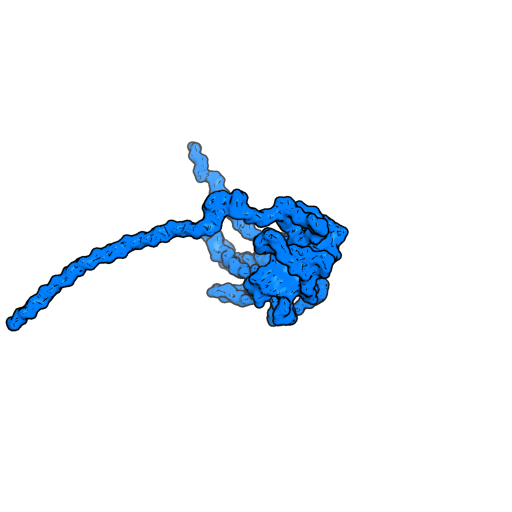47 1.00 92.81 101 TRP A CA 1
ATOM 798 C C . TRP A 1 101 ? -1.270 -5.644 10.422 1.00 92.81 101 TRP A C 1
ATOM 800 O O . TRP A 1 101 ? -0.880 -6.136 11.481 1.00 92.81 101 TRP A O 1
ATOM 810 N N . SER A 1 102 ? -0.704 -5.953 9.256 1.00 95.88 102 SER A N 1
ATOM 811 C CA . SER A 1 102 ? 0.438 -6.881 9.177 1.00 95.88 102 SER A CA 1
ATOM 812 C C . SER A 1 102 ? 1.285 -6.709 7.919 1.00 95.88 102 SER A C 1
ATOM 814 O O . SER A 1 102 ? 0.755 -6.646 6.816 1.00 95.88 102 SER A O 1
ATOM 816 N N . GLY A 1 103 ? 2.608 -6.710 8.066 1.00 96.50 103 GLY A N 1
ATOM 817 C CA . GLY A 1 103 ? 3.553 -6.807 6.949 1.00 96.50 103 GLY A CA 1
ATOM 818 C C . GLY A 1 103 ? 3.499 -5.663 5.946 1.00 96.50 103 GLY A C 1
ATOM 819 O O . GLY A 1 103 ? 3.943 -5.835 4.819 1.00 96.50 103 GLY A O 1
ATOM 820 N N . ASN A 1 104 ? 2.928 -4.515 6.308 1.00 97.75 104 ASN A N 1
ATOM 821 C CA . ASN A 1 104 ? 2.931 -3.362 5.423 1.00 97.75 104 ASN A CA 1
ATOM 822 C C . ASN A 1 104 ? 4.316 -2.697 5.433 1.00 97.75 104 ASN A C 1
ATOM 824 O O . ASN A 1 104 ? 5.052 -2.774 6.420 1.00 97.75 104 ASN A O 1
ATOM 828 N N . LEU A 1 105 ? 4.658 -2.014 4.346 1.00 97.75 105 LEU A N 1
ATOM 829 C CA . LEU A 1 105 ? 5.890 -1.251 4.200 1.00 97.75 105 LEU A CA 1
ATOM 830 C C . LEU A 1 105 ? 5.545 0.205 3.908 1.00 97.75 105 LEU A C 1
ATOM 832 O O . LEU A 1 105 ? 4.662 0.498 3.102 1.00 97.75 105 LEU A O 1
ATOM 836 N N . ILE A 1 106 ? 6.235 1.118 4.576 1.00 97.00 106 ILE A N 1
ATOM 837 C CA . ILE A 1 106 ? 6.085 2.554 4.384 1.00 97.00 106 ILE A CA 1
ATOM 838 C C . ILE A 1 106 ? 7.451 3.204 4.193 1.00 97.00 106 ILE A C 1
ATOM 840 O O . ILE A 1 106 ? 8.442 2.757 4.758 1.00 97.00 106 ILE A O 1
ATOM 844 N N . PHE A 1 107 ? 7.499 4.247 3.374 1.00 96.25 107 PHE A N 1
ATOM 845 C CA . PHE A 1 107 ? 8.702 5.022 3.132 1.00 96.25 107 PHE A CA 1
ATOM 846 C C . PHE A 1 107 ? 8.371 6.492 2.931 1.00 96.25 107 PHE A C 1
ATOM 848 O O . PHE A 1 107 ? 7.385 6.832 2.267 1.00 96.25 107 PHE A O 1
ATOM 855 N N . HIS A 1 108 ? 9.229 7.353 3.467 1.00 94.56 108 HIS A N 1
ATOM 856 C CA . HIS A 1 108 ? 9.201 8.781 3.212 1.00 94.56 108 HIS A CA 1
ATOM 857 C C . HIS A 1 108 ? 10.619 9.265 2.884 1.00 94.56 108 HIS A C 1
ATOM 859 O O . HIS A 1 108 ? 11.526 9.176 3.708 1.00 94.56 108 HIS A O 1
ATOM 865 N N . ASP A 1 109 ? 10.831 9.776 1.675 1.00 91.88 109 ASP A N 1
ATOM 866 C CA . ASP A 1 109 ? 12.152 10.211 1.201 1.00 91.88 109 ASP A CA 1
ATOM 867 C C . ASP A 1 109 ? 12.670 11.478 1.904 1.00 91.88 109 ASP A C 1
ATOM 869 O O . ASP A 1 109 ? 13.876 11.723 1.947 1.00 91.88 109 ASP A O 1
ATOM 873 N N . GLN A 1 110 ? 11.768 12.268 2.490 1.00 87.12 110 GLN A N 1
ATOM 874 C CA . GLN A 1 110 ? 12.070 13.536 3.157 1.00 87.12 110 GLN A CA 1
ATOM 875 C C . GLN A 1 110 ? 12.015 13.481 4.692 1.00 87.12 110 GLN A C 1
ATOM 877 O O . GLN A 1 110 ? 11.834 14.512 5.339 1.00 87.12 110 GLN A O 1
ATOM 882 N N . GLY A 1 111 ? 12.181 12.312 5.314 1.00 81.81 111 GLY A N 1
ATOM 883 C CA . GLY A 1 111 ? 12.302 12.229 6.771 1.00 81.81 111 GLY A CA 1
ATOM 884 C C . GLY A 1 111 ? 11.755 10.943 7.363 1.00 81.81 111 GLY A C 1
ATOM 885 O O . GLY A 1 111 ? 11.566 9.954 6.668 1.00 81.81 111 GLY A O 1
ATOM 886 N N . LYS A 1 112 ? 11.513 10.956 8.676 1.00 83.00 112 LYS A N 1
ATOM 887 C CA . LYS A 1 112 ? 10.880 9.823 9.356 1.00 83.00 112 LYS A CA 1
ATOM 888 C C . LYS A 1 112 ? 9.411 9.730 8.971 1.00 83.00 112 LYS A C 1
ATOM 890 O O . LYS A 1 112 ? 8.745 10.754 8.830 1.00 83.00 112 LYS A O 1
ATOM 895 N N . VAL A 1 113 ? 8.909 8.505 8.894 1.00 84.69 113 VAL A N 1
ATOM 896 C CA . VAL A 1 113 ? 7.478 8.254 8.755 1.00 84.69 113 VAL A CA 1
ATOM 897 C C . VAL A 1 113 ? 6.738 8.772 9.988 1.00 84.69 113 VAL A C 1
ATOM 899 O O . VAL A 1 113 ? 7.062 8.412 11.121 1.00 84.69 113 VAL A O 1
ATOM 902 N N . ASP A 1 114 ? 5.727 9.607 9.755 1.00 84.88 114 ASP A N 1
ATOM 903 C CA . ASP A 1 114 ? 4.783 10.060 10.771 1.00 84.88 114 ASP A CA 1
ATOM 904 C C . ASP A 1 114 ? 3.415 9.411 10.526 1.00 84.88 114 ASP A C 1
ATOM 906 O O . ASP A 1 114 ? 2.737 9.676 9.529 1.00 84.88 114 ASP A O 1
ATOM 910 N N . PHE A 1 115 ? 2.999 8.543 11.447 1.00 85.12 115 PHE A N 1
ATOM 911 C CA . PHE A 1 115 ? 1.672 7.927 11.413 1.00 85.12 115 PHE A CA 1
ATOM 912 C C . PHE A 1 115 ? 0.571 8.888 11.889 1.00 85.12 115 PHE A C 1
ATOM 914 O O . PHE A 1 115 ? -0.616 8.637 11.649 1.00 85.12 115 PHE A O 1
ATOM 921 N N . GLY A 1 116 ? 0.945 10.003 12.518 1.00 80.75 116 GLY A N 1
ATOM 922 C CA . GLY A 1 116 ? 0.066 10.977 13.146 1.00 80.75 116 GLY A CA 1
ATOM 923 C C . GLY A 1 116 ? -0.008 10.825 14.673 1.00 80.75 116 GLY A C 1
ATOM 924 O O . GLY A 1 116 ? 0.506 9.869 15.258 1.00 80.75 116 GLY A O 1
ATOM 925 N N . PRO A 1 117 ? -0.675 11.771 15.357 1.00 76.00 117 PRO A N 1
ATOM 926 C CA . PRO A 1 117 ? -0.689 11.848 16.814 1.00 76.00 117 PRO A CA 1
ATOM 927 C C . PRO A 1 117 ? -1.353 10.627 17.460 1.00 76.00 117 PRO A C 1
ATOM 929 O O . PRO A 1 117 ? -2.447 10.221 17.069 1.00 76.00 117 PRO A O 1
ATOM 932 N N . GLY A 1 118 ? -0.701 10.085 18.493 1.00 76.69 118 GLY A N 1
ATOM 933 C CA . GLY A 1 118 ? -1.216 8.967 19.292 1.00 76.69 118 GLY A CA 1
ATOM 934 C C . GLY A 1 118 ? -1.175 7.604 18.598 1.00 76.69 118 GLY A C 1
ATOM 935 O O . GLY A 1 118 ? -1.708 6.650 19.156 1.00 76.69 118 GLY A O 1
ATOM 936 N N . ARG A 1 119 ? -0.556 7.503 17.413 1.00 79.25 119 ARG A N 1
ATOM 937 C CA . ARG A 1 119 ? -0.451 6.258 16.646 1.00 79.25 119 ARG A CA 1
ATOM 938 C C . ARG A 1 119 ? 0.961 5.709 16.710 1.00 79.25 119 ARG A C 1
ATOM 940 O O . ARG A 1 119 ? 1.929 6.418 16.437 1.00 79.25 119 ARG A O 1
ATOM 947 N N . THR A 1 120 ? 1.074 4.436 17.054 1.00 81.50 120 THR A N 1
ATOM 948 C CA . THR A 1 120 ? 2.339 3.710 17.049 1.00 81.50 120 THR A CA 1
ATOM 949 C C . THR A 1 120 ? 2.097 2.305 16.528 1.00 81.50 120 THR A C 1
ATOM 951 O O . THR A 1 120 ? 1.280 1.557 17.054 1.00 81.50 120 THR A O 1
ATOM 954 N N . PHE A 1 121 ? 2.850 1.932 15.499 1.00 87.69 121 PHE A N 1
ATOM 955 C CA . PHE A 1 121 ? 2.804 0.594 14.933 1.00 87.69 121 PHE A CA 1
ATOM 956 C C . PHE A 1 121 ? 4.087 -0.159 15.259 1.00 87.69 121 PHE A C 1
ATOM 958 O O . PHE A 1 121 ? 5.183 0.402 15.273 1.00 87.69 121 PHE A O 1
ATOM 965 N N . SER A 1 122 ? 3.952 -1.457 15.510 1.00 92.62 122 SER A N 1
ATOM 966 C CA . SER A 1 122 ? 5.102 -2.354 15.587 1.00 92.62 122 SER A CA 1
ATOM 967 C C . SER A 1 122 ? 5.705 -2.595 14.201 1.00 92.62 122 SER A C 1
ATOM 969 O O . SER A 1 122 ? 5.013 -2.514 13.184 1.00 92.62 122 SER A O 1
ATOM 971 N N . THR A 1 123 ? 6.965 -3.030 14.161 1.00 91.75 123 THR A N 1
ATOM 972 C CA . THR A 1 123 ? 7.651 -3.431 12.918 1.00 91.75 123 THR A CA 1
ATOM 973 C C . THR A 1 123 ? 7.009 -4.630 12.215 1.00 91.75 123 THR A C 1
ATOM 975 O O . THR A 1 123 ? 7.281 -4.881 11.046 1.00 91.75 123 THR A O 1
ATOM 978 N N . ARG A 1 124 ? 6.139 -5.377 12.910 1.00 92.56 124 ARG A N 1
ATOM 979 C CA . ARG A 1 124 ? 5.324 -6.445 12.310 1.00 92.56 124 ARG A CA 1
ATOM 980 C C . ARG A 1 124 ? 4.101 -5.906 11.569 1.00 92.56 124 ARG A C 1
ATOM 982 O O . ARG A 1 124 ? 3.576 -6.602 10.709 1.00 92.56 124 ARG A O 1
ATOM 989 N N . GLN A 1 125 ? 3.626 -4.712 11.917 1.00 94.50 125 GLN A N 1
ATOM 990 C CA . GLN A 1 125 ? 2.474 -4.067 11.283 1.00 94.50 125 GLN A CA 1
ATOM 991 C C . GLN A 1 125 ? 2.922 -3.177 10.124 1.00 94.50 125 GLN A C 1
ATOM 993 O O . GLN A 1 125 ? 2.343 -3.266 9.039 1.00 94.50 125 GLN A O 1
ATOM 998 N N . TRP A 1 126 ? 3.955 -2.365 10.370 1.00 94.75 126 TRP A N 1
ATOM 999 C CA . TRP A 1 126 ? 4.547 -1.436 9.416 1.00 94.75 126 TRP A CA 1
ATOM 1000 C C . TRP A 1 126 ? 6.065 -1.421 9.546 1.00 94.75 126 TRP A C 1
ATOM 1002 O O . TRP A 1 126 ? 6.600 -1.188 10.630 1.00 94.75 126 TRP A O 1
ATOM 1012 N N . ASN A 1 127 ? 6.754 -1.632 8.432 1.00 95.19 127 ASN A N 1
ATOM 1013 C CA . ASN A 1 127 ? 8.199 -1.508 8.340 1.00 95.19 127 ASN A CA 1
ATOM 1014 C C . ASN A 1 127 ? 8.573 -0.222 7.587 1.00 95.19 127 ASN A C 1
ATOM 1016 O O . ASN A 1 127 ? 8.051 0.014 6.499 1.00 95.19 127 ASN A O 1
ATOM 1020 N N . ASP A 1 128 ? 9.451 0.598 8.166 1.00 94.62 128 ASP A N 1
ATOM 1021 C CA . ASP A 1 128 ? 9.922 1.864 7.584 1.00 94.62 128 ASP A CA 1
ATOM 1022 C C . ASP A 1 128 ? 11.256 1.637 6.859 1.00 94.62 128 ASP A C 1
ATOM 1024 O O . ASP A 1 128 ? 12.310 1.536 7.495 1.00 94.62 128 ASP A O 1
ATOM 1028 N N . MET A 1 129 ? 11.202 1.457 5.537 1.00 95.19 129 MET A N 1
ATOM 1029 C CA . MET A 1 129 ? 12.360 1.127 4.696 1.00 95.19 129 MET A CA 1
ATOM 1030 C C . MET A 1 129 ? 12.170 1.654 3.274 1.00 95.19 129 MET A C 1
ATOM 1032 O O . MET A 1 129 ? 11.060 1.672 2.770 1.00 95.19 129 MET A O 1
ATOM 1036 N N . ASP A 1 130 ? 13.248 2.018 2.580 1.00 96.50 130 ASP A N 1
ATOM 1037 C CA . ASP A 1 130 ? 13.171 2.408 1.165 1.00 96.50 130 ASP A CA 1
ATOM 1038 C C . ASP A 1 130 ? 12.843 1.190 0.275 1.00 96.50 130 ASP A C 1
ATOM 1040 O O . ASP A 1 130 ? 13.670 0.278 0.193 1.00 96.50 130 ASP A O 1
ATOM 1044 N N . PRO A 1 131 ? 11.691 1.161 -0.428 1.00 97.00 131 PRO A N 1
ATOM 1045 C CA . PRO A 1 131 ? 11.286 0.039 -1.273 1.00 97.00 131 PRO A CA 1
ATOM 1046 C C . PRO A 1 131 ? 12.082 -0.075 -2.573 1.00 97.00 131 PRO A C 1
ATOM 1048 O O . PRO A 1 131 ? 11.849 -1.017 -3.326 1.00 97.00 131 PRO A O 1
ATOM 1051 N N . LYS A 1 132 ? 12.982 0.867 -2.882 1.00 96.81 132 LYS A N 1
ATOM 1052 C CA . LYS A 1 132 ? 13.781 0.878 -4.116 1.00 96.81 132 LYS A CA 1
ATOM 1053 C C . LYS A 1 132 ? 12.912 0.754 -5.367 1.00 96.81 132 LYS A C 1
ATOM 1055 O O . LYS A 1 132 ? 13.172 -0.062 -6.249 1.00 96.81 132 LYS A O 1
ATOM 1060 N N . LEU A 1 133 ? 11.864 1.573 -5.434 1.00 94.25 133 LEU A N 1
ATOM 1061 C CA . LEU A 1 133 ? 11.013 1.641 -6.613 1.00 94.25 133 LEU A CA 1
ATOM 1062 C C . LEU A 1 133 ? 11.752 2.284 -7.789 1.00 94.25 133 LEU A C 1
ATOM 1064 O O . LEU A 1 133 ? 12.415 3.310 -7.642 1.00 94.25 133 LEU A O 1
ATOM 1068 N N . ILE A 1 134 ? 11.583 1.705 -8.973 1.00 92.31 134 ILE A N 1
ATOM 1069 C CA . ILE A 1 134 ? 12.080 2.233 -10.242 1.00 92.31 134 ILE A CA 1
ATOM 1070 C C . ILE A 1 134 ? 10.908 2.552 -11.174 1.00 92.31 134 ILE A C 1
ATOM 1072 O O . ILE A 1 134 ? 9.909 1.830 -11.183 1.00 92.31 134 ILE A O 1
ATOM 1076 N N . PRO A 1 135 ? 10.985 3.632 -11.968 1.00 88.38 135 PRO A N 1
ATOM 1077 C CA . PRO A 1 135 ? 9.950 3.932 -12.944 1.00 88.38 135 PRO A CA 1
ATOM 1078 C C . PRO A 1 135 ? 9.914 2.856 -14.036 1.00 88.38 135 PRO A C 1
ATOM 1080 O O . PRO A 1 135 ? 10.944 2.465 -14.586 1.00 88.38 135 PRO A O 1
ATOM 1083 N N . SER A 1 136 ? 8.710 2.403 -14.376 1.00 81.88 136 SER A N 1
ATOM 1084 C CA . SER A 1 136 ? 8.465 1.561 -15.544 1.00 81.88 136 SER A CA 1
ATOM 1085 C C . SER A 1 136 ? 8.691 2.357 -16.840 1.00 81.88 136 SER A C 1
ATOM 1087 O O . SER A 1 136 ? 8.464 3.571 -16.868 1.00 81.88 136 SER A O 1
ATOM 1089 N N . PRO A 1 137 ? 9.062 1.698 -17.958 1.00 77.00 137 PRO A N 1
ATOM 1090 C CA . PRO A 1 137 ? 9.009 2.312 -19.286 1.00 77.00 137 PRO A CA 1
ATOM 1091 C C . PRO A 1 137 ? 7.615 2.856 -19.647 1.00 77.00 137 PRO A C 1
ATOM 1093 O O . PRO A 1 137 ? 7.495 3.770 -20.465 1.00 77.00 137 PRO A O 1
ATOM 1096 N N . HIS A 1 138 ? 6.554 2.315 -19.038 1.00 74.00 138 HIS A N 1
ATOM 1097 C CA . HIS A 1 138 ? 5.202 2.853 -19.147 1.00 74.00 138 HIS A CA 1
ATOM 1098 C C . HIS A 1 138 ? 5.014 3.988 -18.135 1.00 74.00 138 HIS A C 1
ATOM 1100 O O . HIS A 1 138 ? 5.221 3.812 -16.934 1.00 74.00 138 HIS A O 1
ATOM 1106 N N . ARG A 1 139 ? 4.622 5.172 -18.623 1.00 69.50 139 ARG A N 1
ATOM 1107 C CA . ARG A 1 139 ? 4.468 6.371 -17.785 1.00 69.50 139 ARG A CA 1
ATOM 1108 C C . ARG A 1 139 ? 3.518 6.111 -16.614 1.00 69.50 139 ARG A C 1
ATOM 1110 O O . ARG A 1 139 ? 2.417 5.608 -16.811 1.00 69.50 139 ARG A O 1
ATOM 1117 N N . GLY A 1 140 ? 3.929 6.549 -15.426 1.00 76.19 140 GLY A N 1
ATOM 1118 C CA . GLY A 1 140 ? 3.073 6.599 -14.239 1.00 76.19 140 GLY A CA 1
ATOM 1119 C C . GLY A 1 140 ? 3.001 5.311 -13.418 1.00 76.19 140 GLY A C 1
ATOM 1120 O O . GLY A 1 140 ? 2.258 5.288 -12.444 1.00 76.19 140 GLY A O 1
ATOM 1121 N N . VAL A 1 141 ? 3.767 4.271 -13.766 1.00 84.56 141 VAL A N 1
ATOM 1122 C CA . VAL A 1 141 ? 3.875 3.042 -12.962 1.00 84.56 141 VAL A CA 1
ATOM 1123 C C . VAL A 1 141 ? 5.284 2.914 -12.399 1.00 84.56 141 VAL A C 1
ATOM 1125 O O . VAL A 1 141 ? 6.268 3.118 -13.110 1.00 84.56 141 VAL A O 1
ATOM 1128 N N . PHE A 1 142 ? 5.373 2.565 -11.121 1.00 89.38 142 PHE A N 1
ATOM 1129 C CA . PHE A 1 142 ? 6.615 2.237 -10.433 1.00 89.38 142 PHE A CA 1
ATOM 1130 C C . PHE A 1 142 ? 6.642 0.741 -10.125 1.00 89.38 142 PHE A C 1
ATOM 1132 O O . PHE A 1 142 ? 5.610 0.180 -9.766 1.00 89.38 142 PHE A O 1
ATOM 1139 N N . ARG A 1 143 ? 7.817 0.123 -10.258 1.00 91.94 143 ARG A N 1
ATOM 1140 C CA . ARG A 1 143 ? 8.058 -1.305 -10.012 1.00 91.94 143 ARG A CA 1
ATOM 1141 C C . ARG A 1 143 ? 9.168 -1.508 -8.999 1.00 91.94 143 ARG A C 1
ATOM 1143 O O . ARG A 1 143 ? 9.996 -0.615 -8.807 1.00 91.94 143 ARG A O 1
ATOM 1150 N N . LEU A 1 144 ? 9.209 -2.680 -8.383 1.00 95.25 144 LEU A N 1
ATOM 1151 C CA . LEU A 1 144 ? 10.296 -3.073 -7.498 1.00 95.25 144 LEU A CA 1
ATOM 1152 C C . LEU A 1 144 ? 11.601 -3.202 -8.298 1.00 95.25 144 LEU A C 1
ATOM 1154 O O . LEU A 1 144 ? 11.636 -3.760 -9.398 1.00 95.25 144 LEU A O 1
ATOM 1158 N N . SER A 1 145 ? 12.703 -2.674 -7.760 1.00 95.31 145 SER A N 1
ATOM 1159 C CA . SER A 1 145 ? 14.029 -3.035 -8.260 1.00 95.31 145 SER A CA 1
ATOM 1160 C C . SER A 1 145 ? 14.458 -4.392 -7.701 1.00 95.31 145 SER A C 1
ATOM 1162 O O . SER A 1 145 ? 13.958 -4.846 -6.676 1.00 95.31 145 SER A O 1
ATOM 1164 N N . LYS A 1 146 ? 15.484 -4.989 -8.315 1.00 95.81 146 LYS A N 1
ATOM 1165 C CA . LYS A 1 146 ? 16.124 -6.226 -7.831 1.00 95.81 146 LYS A CA 1
ATOM 1166 C C . LYS A 1 146 ? 16.670 -6.141 -6.396 1.00 95.81 146 LYS A C 1
ATOM 1168 O O . LYS A 1 146 ? 16.965 -7.166 -5.797 1.00 95.81 146 LYS A O 1
ATOM 1173 N N . GLU A 1 147 ? 16.905 -4.930 -5.890 1.00 96.94 147 GLU A N 1
ATOM 1174 C CA . GLU A 1 147 ? 17.438 -4.675 -4.544 1.00 96.94 147 GLU A CA 1
ATOM 1175 C C . GLU A 1 147 ? 16.330 -4.314 -3.548 1.00 96.94 147 GLU A C 1
ATOM 1177 O O . GLU A 1 147 ? 16.622 -3.907 -2.421 1.00 96.94 147 GLU A O 1
ATOM 1182 N N . SER A 1 148 ? 15.063 -4.404 -3.958 1.00 97.94 148 SER A N 1
ATOM 1183 C CA . SER A 1 148 ? 13.953 -3.991 -3.118 1.00 97.94 148 SER A CA 1
ATOM 1184 C C . SER A 1 148 ? 13.832 -4.862 -1.864 1.00 97.94 148 SER A C 1
ATOM 1186 O O . SER A 1 148 ? 13.780 -6.089 -1.964 1.00 97.94 148 SER A O 1
ATOM 1188 N N . PRO A 1 149 ? 13.703 -4.255 -0.669 1.00 97.62 149 PRO A N 1
ATOM 1189 C CA . PRO A 1 149 ? 13.410 -4.995 0.550 1.00 97.62 149 PRO A CA 1
ATOM 1190 C C . PRO A 1 149 ? 11.957 -5.479 0.619 1.00 97.62 149 PRO A C 1
ATOM 1192 O O . PRO A 1 149 ? 11.618 -6.149 1.587 1.00 97.62 149 PRO A O 1
ATOM 1195 N N . ALA A 1 150 ? 11.093 -5.137 -0.343 1.00 97.94 150 ALA A N 1
ATOM 1196 C CA . ALA A 1 150 ? 9.730 -5.663 -0.414 1.00 97.94 150 ALA A CA 1
ATOM 1197 C C . ALA A 1 150 ? 9.655 -7.065 -1.046 1.00 97.94 150 ALA A C 1
ATOM 1199 O O . ALA A 1 150 ? 8.627 -7.722 -0.878 1.00 97.94 150 ALA A O 1
ATOM 1200 N N . ILE A 1 151 ? 10.727 -7.524 -1.705 1.00 98.00 151 ILE A N 1
ATOM 1201 C CA . ILE A 1 151 ? 10.775 -8.830 -2.376 1.00 98.00 151 ILE A CA 1
ATOM 1202 C C . ILE A 1 151 ? 10.744 -9.974 -1.357 1.00 98.00 151 ILE A C 1
ATOM 1204 O O . ILE A 1 151 ? 11.529 -9.979 -0.404 1.00 98.00 151 ILE A O 1
ATOM 1208 N N . ASP A 1 152 ? 9.848 -10.938 -1.563 1.00 97.00 152 ASP A N 1
ATOM 1209 C CA . ASP A 1 152 ? 9.620 -12.122 -0.734 1.00 97.00 152 ASP A CA 1
ATOM 1210 C C . ASP A 1 152 ? 9.361 -11.794 0.756 1.00 97.00 152 ASP A C 1
ATOM 1212 O O . ASP A 1 152 ? 9.720 -12.561 1.661 1.00 97.00 152 ASP A O 1
ATOM 1216 N N . ARG A 1 153 ? 8.787 -10.618 1.056 1.00 96.88 153 ARG A N 1
ATOM 1217 C CA . ARG A 1 153 ? 8.591 -10.132 2.440 1.00 96.88 153 ARG A CA 1
ATOM 1218 C C . ARG A 1 153 ? 7.150 -10.060 2.916 1.00 96.88 153 ARG A C 1
ATOM 1220 O O . ARG A 1 153 ? 6.937 -9.687 4.073 1.00 96.88 153 ARG A O 1
ATOM 1227 N N . ALA A 1 154 ? 6.170 -10.421 2.094 1.00 96.56 154 ALA A N 1
ATOM 1228 C CA . ALA A 1 154 ? 4.788 -10.459 2.547 1.00 96.56 154 ALA A CA 1
ATOM 1229 C C . ALA A 1 154 ? 4.622 -11.406 3.746 1.00 96.56 154 ALA A C 1
ATOM 1231 O O . ALA A 1 154 ? 5.231 -12.474 3.827 1.00 96.56 154 ALA A O 1
ATOM 1232 N N . THR A 1 155 ? 3.771 -11.010 4.689 1.00 93.62 155 THR A N 1
ATOM 1233 C CA . THR A 1 155 ? 3.463 -11.780 5.897 1.00 93.62 155 THR A CA 1
ATOM 1234 C C . THR A 1 155 ? 1.984 -12.151 5.956 1.00 93.62 155 THR A C 1
ATOM 1236 O O . THR A 1 155 ? 1.137 -11.514 5.325 1.00 93.62 155 THR A O 1
ATOM 1239 N N . GLY A 1 156 ? 1.669 -13.175 6.750 1.00 87.25 156 GLY A N 1
ATOM 1240 C CA . GLY A 1 156 ? 0.314 -13.711 6.856 1.00 87.25 156 GLY A CA 1
ATOM 1241 C C . GLY A 1 156 ? -0.124 -14.490 5.612 1.00 87.25 156 GLY A C 1
ATOM 1242 O O . GLY A 1 156 ? 0.636 -14.664 4.661 1.00 87.25 156 GLY A O 1
ATOM 1243 N N . HIS A 1 157 ? -1.366 -14.970 5.645 1.00 79.81 157 HIS A N 1
ATOM 1244 C CA . HIS A 1 157 ? -1.978 -15.733 4.561 1.00 79.81 157 HIS A CA 1
ATOM 1245 C C . HIS A 1 157 ? -3.060 -14.886 3.902 1.00 79.81 157 HIS A C 1
ATOM 1247 O O . HIS A 1 157 ? -4.175 -14.769 4.403 1.00 79.81 157 HIS A O 1
ATOM 1253 N N . VAL A 1 158 ? -2.692 -14.252 2.791 1.00 90.31 158 VAL A N 1
ATOM 1254 C CA . VAL A 1 158 ? -3.623 -13.590 1.872 1.00 90.31 158 VAL A CA 1
ATOM 1255 C C . VAL A 1 158 ? -3.547 -14.359 0.556 1.00 90.31 158 VAL A C 1
ATOM 1257 O O . VAL A 1 158 ? -2.941 -13.919 -0.426 1.00 90.31 158 VAL A O 1
ATOM 1260 N N . ASP A 1 159 ? -4.058 -15.587 0.585 1.00 88.56 159 ASP A N 1
ATOM 1261 C CA . ASP A 1 159 ? -3.812 -16.583 -0.461 1.00 88.56 159 ASP A CA 1
ATOM 1262 C C . ASP A 1 159 ? -4.619 -16.293 -1.734 1.00 88.56 159 ASP A C 1
ATOM 1264 O O . ASP A 1 159 ? -4.099 -16.485 -2.833 1.00 88.56 159 ASP A O 1
ATOM 1268 N N . ASP A 1 160 ? -5.800 -15.684 -1.591 1.00 92.12 160 ASP A N 1
ATOM 1269 C CA . ASP A 1 160 ? -6.717 -15.356 -2.693 1.00 92.12 160 ASP A CA 1
ATOM 1270 C C . ASP A 1 160 ? -6.145 -14.343 -3.703 1.00 92.12 160 ASP A C 1
ATOM 1272 O O . ASP A 1 160 ? -6.588 -14.276 -4.851 1.00 92.12 160 ASP A O 1
ATOM 1276 N N . VAL A 1 161 ? -5.128 -13.561 -3.318 1.00 94.75 161 VAL A N 1
ATOM 1277 C CA . VAL A 1 161 ? -4.451 -12.617 -4.223 1.00 94.75 161 VAL A CA 1
ATOM 1278 C C . VAL A 1 161 ? -3.338 -13.345 -4.976 1.00 94.75 161 VAL A C 1
ATOM 1280 O O . VAL A 1 161 ? -2.165 -13.280 -4.609 1.00 94.75 161 VAL A O 1
ATOM 1283 N N . THR A 1 162 ? -3.707 -14.103 -6.008 1.00 96.44 162 THR A N 1
ATOM 1284 C CA . THR A 1 162 ? -2.775 -14.971 -6.757 1.00 96.44 162 THR A CA 1
ATOM 1285 C C . THR A 1 162 ? -2.039 -14.266 -7.896 1.00 96.44 162 THR A C 1
ATOM 1287 O O . THR A 1 162 ? -1.112 -14.836 -8.470 1.00 96.44 162 THR A O 1
ATOM 1290 N N . ARG A 1 163 ? -2.469 -13.059 -8.278 1.00 96.50 163 ARG A N 1
ATOM 1291 C CA . ARG A 1 163 ? -1.852 -12.267 -9.349 1.00 96.50 163 ARG A CA 1
ATOM 1292 C C . ARG A 1 163 ? -1.540 -10.849 -8.897 1.00 96.50 163 ARG A C 1
ATOM 1294 O O . ARG A 1 163 ? -2.178 -10.336 -7.977 1.00 96.50 163 ARG A O 1
ATOM 1301 N N . ASP A 1 164 ? -0.546 -10.249 -9.528 1.00 95.25 164 ASP A N 1
ATOM 1302 C CA . ASP A 1 164 ? -0.185 -8.850 -9.335 1.00 95.25 164 ASP A CA 1
ATOM 1303 C C . ASP A 1 164 ? -0.968 -7.910 -10.266 1.00 95.25 164 ASP A C 1
ATOM 1305 O O . ASP A 1 164 ? -1.831 -8.344 -11.039 1.00 95.25 164 ASP A O 1
ATOM 1309 N N . ILE A 1 165 ? -0.700 -6.606 -10.165 1.00 91.69 165 ILE A N 1
ATOM 1310 C CA . ILE A 1 165 ? -1.392 -5.586 -10.965 1.00 91.69 165 ILE A CA 1
ATOM 1311 C C . ILE A 1 165 ? -1.103 -5.702 -12.469 1.00 91.69 165 ILE A C 1
ATOM 1313 O O . ILE A 1 165 ? -1.917 -5.266 -13.285 1.00 91.69 165 ILE A O 1
ATOM 1317 N N . GLU A 1 166 ? 0.022 -6.316 -12.844 1.00 91.19 166 GLU A N 1
ATOM 1318 C CA . GLU A 1 166 ? 0.396 -6.565 -14.236 1.00 91.19 166 GLU A CA 1
ATOM 1319 C C . GLU A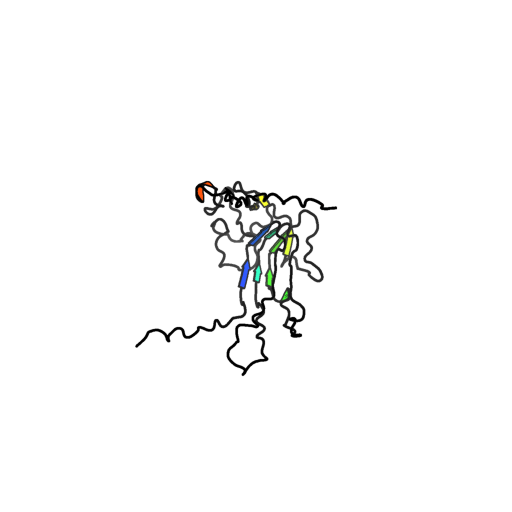 1 166 ? -0.109 -7.933 -14.741 1.00 91.19 166 GLU A C 1
ATOM 1321 O O . GLU A 1 166 ? 0.082 -8.296 -15.905 1.00 91.19 166 GLU A O 1
ATOM 1326 N N . GLY A 1 167 ? -0.825 -8.685 -13.898 1.00 93.88 167 GLY A N 1
ATOM 1327 C CA . GLY A 1 167 ? -1.410 -9.988 -14.206 1.00 93.88 167 GLY A CA 1
ATOM 1328 C C . GLY A 1 167 ? -0.434 -11.160 -14.081 1.00 93.88 167 GLY A C 1
ATOM 1329 O O . GLY A 1 167 ? -0.789 -12.288 -14.450 1.00 93.88 167 GLY A O 1
ATOM 1330 N N . GLN A 1 168 ? 0.773 -10.931 -13.570 1.00 94.12 168 GLN A N 1
ATOM 1331 C CA . GLN A 1 168 ? 1.772 -11.963 -13.314 1.00 94.12 168 GLN A CA 1
ATOM 1332 C C . GLN A 1 168 ? 1.370 -12.783 -12.085 1.00 94.12 168 GLN A C 1
ATOM 1334 O O . GLN A 1 168 ? 0.582 -12.341 -11.253 1.00 94.12 168 GLN A O 1
ATOM 1339 N N . VAL A 1 169 ? 1.825 -14.035 -12.015 1.00 95.75 169 VAL A N 1
ATOM 1340 C CA . VAL A 1 169 ? 1.514 -14.919 -10.883 1.00 95.75 169 VAL A CA 1
ATOM 1341 C C . VAL A 1 169 ? 2.427 -14.560 -9.724 1.00 95.75 169 VAL A C 1
ATOM 1343 O O . VAL A 1 169 ? 3.644 -14.601 -9.892 1.00 95.75 169 VAL A O 1
ATOM 1346 N N . ARG A 1 170 ? 1.844 -14.299 -8.552 1.00 96.19 170 ARG A N 1
ATOM 1347 C CA . ARG A 1 170 ? 2.628 -14.044 -7.339 1.00 96.19 170 ARG A CA 1
ATOM 1348 C C . ARG A 1 170 ? 3.273 -15.333 -6.858 1.00 96.19 170 ARG A C 1
ATOM 1350 O O . ARG A 1 170 ? 2.597 -16.364 -6.780 1.00 96.19 170 ARG A O 1
ATOM 1357 N N . GLN A 1 171 ? 4.564 -15.284 -6.571 1.00 92.19 171 GLN A N 1
ATOM 1358 C CA . GLN A 1 171 ? 5.314 -16.423 -6.061 1.00 92.19 171 GLN A CA 1
ATOM 1359 C C . GLN A 1 171 ? 5.262 -16.408 -4.533 1.00 92.19 171 GLN A C 1
ATOM 1361 O O . GLN A 1 171 ? 4.824 -15.443 -3.921 1.00 92.19 171 GLN A O 1
ATOM 1366 N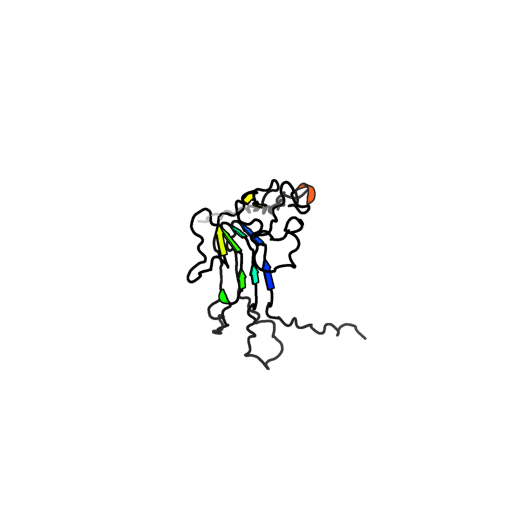 N . HIS A 1 172 ? 5.572 -17.535 -3.897 1.00 92.25 172 HIS A N 1
ATOM 1367 C CA . HIS A 1 172 ? 5.660 -17.585 -2.441 1.00 92.25 172 HIS A CA 1
ATOM 1368 C C . HIS A 1 172 ? 7.137 -17.617 -2.022 1.00 92.25 172 HIS A C 1
ATOM 1370 O O . HIS A 1 172 ? 7.861 -18.480 -2.526 1.00 92.25 172 HIS A O 1
ATOM 1376 N N . PRO A 1 173 ? 7.552 -16.790 -1.043 1.00 93.44 173 PRO A N 1
ATOM 1377 C CA . PRO A 1 173 ? 6.772 -15.723 -0.397 1.00 93.44 173 PRO A CA 1
ATOM 1378 C C . PRO A 1 173 ? 6.393 -14.597 -1.375 1.00 93.44 173 PRO A C 1
ATOM 1380 O O . PRO A 1 173 ? 7.139 -14.333 -2.296 1.00 93.44 173 PRO A O 1
ATOM 1383 N N . LYS A 1 174 ? 5.231 -13.958 -1.183 1.00 97.44 174 LYS A N 1
ATOM 1384 C CA . LYS A 1 174 ? 4.784 -12.862 -2.065 1.00 97.44 174 LYS A CA 1
ATOM 1385 C C . LYS A 1 174 ? 5.564 -11.582 -1.765 1.00 97.44 174 LYS A C 1
ATOM 1387 O O . LYS A 1 174 ? 6.053 -11.401 -0.642 1.00 97.44 174 LYS A O 1
ATOM 1392 N N . ASP A 1 175 ? 5.567 -10.651 -2.707 1.00 97.75 175 ASP A N 1
ATOM 1393 C CA . ASP A 1 175 ? 6.139 -9.322 -2.498 1.00 97.75 175 ASP A CA 1
ATOM 1394 C C . ASP A 1 175 ? 5.163 -8.380 -1.785 1.00 97.75 175 ASP A C 1
ATOM 1396 O O . ASP A 1 175 ? 3.943 -8.517 -1.882 1.00 97.75 175 ASP A O 1
ATOM 1400 N N . ILE A 1 176 ? 5.689 -7.395 -1.054 1.00 98.38 176 ILE A N 1
ATOM 1401 C CA . ILE A 1 176 ? 4.873 -6.320 -0.471 1.00 98.38 176 ILE A CA 1
ATOM 1402 C C . ILE A 1 176 ? 4.533 -5.287 -1.555 1.00 98.38 176 ILE A C 1
ATOM 1404 O O . ILE A 1 176 ? 5.420 -4.741 -2.209 1.00 98.38 176 ILE A O 1
ATOM 1408 N N . GLY A 1 177 ? 3.251 -4.932 -1.668 1.00 97.50 177 GLY A N 1
ATOM 1409 C CA . GLY A 1 177 ? 2.751 -3.973 -2.655 1.00 97.50 177 GLY A CA 1
ATOM 1410 C C . GLY A 1 177 ? 2.092 -4.625 -3.871 1.00 97.50 177 GLY A C 1
ATOM 1411 O O . GLY A 1 177 ? 1.837 -5.824 -3.905 1.00 97.50 177 GLY A O 1
ATOM 1412 N N . ALA A 1 178 ? 1.743 -3.809 -4.861 1.00 95.69 178 ALA A N 1
ATOM 1413 C CA . ALA A 1 178 ? 0.943 -4.216 -6.020 1.00 95.69 178 ALA A CA 1
ATOM 1414 C C . ALA A 1 178 ? 1.709 -4.981 -7.098 1.00 95.69 178 ALA A C 1
ATOM 1416 O O . ALA A 1 178 ? 1.080 -5.738 -7.835 1.00 95.69 178 ALA A O 1
ATOM 1417 N N . ASP A 1 179 ? 3.020 -4.780 -7.167 1.00 94.50 179 ASP A N 1
ATOM 1418 C CA . ASP A 1 179 ? 3.946 -5.386 -8.124 1.00 94.50 179 ASP A CA 1
ATOM 1419 C C . ASP A 1 179 ? 4.557 -6.651 -7.514 1.00 94.50 179 ASP A C 1
ATOM 1421 O O . ASP A 1 179 ? 4.885 -6.651 -6.325 1.00 94.50 179 ASP A O 1
ATOM 1425 N N . GLU A 1 180 ? 4.686 -7.711 -8.307 1.00 95.62 180 GLU A N 1
ATOM 1426 C CA . GLU A 1 180 ? 5.533 -8.852 -7.975 1.00 95.62 180 GLU A CA 1
ATOM 1427 C C . GLU A 1 180 ? 6.806 -8.767 -8.820 1.00 95.62 180 GLU A C 1
ATOM 1429 O O . GLU A 1 180 ? 6.765 -8.639 -10.045 1.00 95.62 180 GLU A O 1
ATOM 1434 N N . TYR A 1 181 ? 7.966 -8.836 -8.183 1.00 95.56 181 TYR A N 1
ATOM 1435 C CA . TYR A 1 181 ? 9.234 -8.702 -8.862 1.00 95.56 181 TYR A CA 1
ATOM 1436 C C . TYR A 1 181 ? 9.502 -9.912 -9.757 1.00 95.56 181 TYR A C 1
ATOM 1438 O O . TYR A 1 181 ? 9.925 -10.986 -9.328 1.00 95.56 181 TYR A O 1
ATOM 1446 N N . HIS A 1 182 ? 9.335 -9.698 -11.057 1.00 92.25 182 HIS A N 1
ATOM 1447 C CA . HIS A 1 182 ? 9.699 -10.656 -12.087 1.00 92.25 182 HIS A CA 1
ATOM 1448 C C . HIS A 1 182 ? 10.917 -10.157 -12.880 1.00 92.25 182 HIS A C 1
ATOM 1450 O O . HIS A 1 182 ? 10.793 -9.255 -13.718 1.00 92.25 182 HIS A O 1
ATOM 1456 N N . PRO A 1 183 ? 12.112 -10.746 -12.676 1.00 86.19 183 PRO A N 1
ATOM 1457 C CA . PRO A 1 183 ? 13.321 -10.333 -13.379 1.00 86.19 183 PRO A CA 1
ATOM 1458 C C . PRO A 1 183 ? 13.134 -10.323 -14.903 1.00 86.19 183 PRO A C 1
ATOM 1460 O O . PRO A 1 183 ? 12.879 -11.354 -15.521 1.00 86.19 183 PRO A O 1
ATOM 1463 N N . GLY A 1 184 ? 13.287 -9.147 -15.519 1.00 77.00 184 GLY A N 1
ATOM 1464 C CA . GLY A 1 184 ? 13.277 -8.992 -16.978 1.00 77.00 184 GLY A CA 1
ATOM 1465 C C . GLY A 1 184 ? 11.917 -9.182 -17.659 1.00 77.00 184 GLY A C 1
ATOM 1466 O O . GLY A 1 184 ? 11.877 -9.230 -18.887 1.00 77.00 184 GLY A O 1
ATOM 1467 N N . SER A 1 185 ? 10.816 -9.263 -16.907 1.00 76.81 185 SER A N 1
ATOM 1468 C CA . SER A 1 185 ? 9.470 -9.444 -17.455 1.00 76.81 185 SER A CA 1
ATOM 1469 C C . SER A 1 185 ? 8.533 -8.358 -16.945 1.00 76.81 185 SER A C 1
ATOM 1471 O O . SER A 1 185 ? 8.322 -8.250 -15.746 1.00 76.81 185 SER A O 1
ATOM 1473 N N . ALA A 1 186 ? 7.926 -7.606 -17.863 1.00 76.50 186 ALA A N 1
ATOM 1474 C CA . ALA A 1 186 ? 6.705 -6.861 -17.568 1.00 76.50 186 ALA A CA 1
ATOM 1475 C C . ALA A 1 186 ? 5.504 -7.792 -17.769 1.00 76.50 186 ALA A C 1
ATOM 1477 O O . ALA A 1 186 ? 5.523 -8.625 -18.684 1.00 76.50 186 ALA A O 1
ATOM 1478 N N . GLY A 1 187 ? 4.477 -7.671 -16.934 1.00 84.31 187 GLY A N 1
ATOM 1479 C CA . GLY A 1 187 ? 3.272 -8.476 -17.089 1.00 84.31 187 GLY A CA 1
ATOM 1480 C C . GLY A 1 187 ? 2.467 -8.132 -18.350 1.00 84.31 187 GLY A C 1
ATOM 1481 O O . GLY A 1 187 ? 2.697 -7.108 -19.002 1.00 84.31 187 GLY A O 1
ATOM 1482 N N . PRO A 1 188 ? 1.512 -8.998 -18.736 1.00 87.69 188 PRO A N 1
ATOM 1483 C CA . PRO A 1 188 ? 0.650 -8.761 -19.893 1.00 87.69 188 PRO A CA 1
ATOM 1484 C C . PRO A 1 188 ? -0.280 -7.550 -19.723 1.00 87.69 188 PRO A C 1
ATOM 1486 O O . PRO A 1 188 ? -0.725 -6.984 -20.723 1.00 87.69 188 PRO A O 1
ATOM 1489 N N . LEU A 1 189 ? -0.594 -7.154 -18.485 1.00 89.44 189 LEU A N 1
ATOM 1490 C CA . LEU A 1 189 ? -1.397 -5.972 -18.199 1.00 89.44 189 LEU A CA 1
ATOM 1491 C C . LEU A 1 189 ? -0.464 -4.779 -17.997 1.00 89.44 189 LEU A C 1
ATOM 1493 O O . LEU A 1 189 ? 0.312 -4.725 -17.049 1.00 89.44 189 LEU A O 1
ATOM 1497 N N . ARG A 1 190 ? -0.556 -3.802 -18.896 1.00 86.00 190 ARG A N 1
ATOM 1498 C CA . ARG A 1 190 ? 0.196 -2.547 -18.818 1.00 86.00 190 ARG A CA 1
ATOM 1499 C C . ARG A 1 190 ? -0.731 -1.355 -19.009 1.00 86.00 190 ARG A C 1
ATOM 1501 O O . ARG A 1 190 ? -1.789 -1.511 -19.627 1.00 86.00 190 ARG A O 1
ATOM 1508 N N . PRO A 1 191 ? -0.332 -0.154 -18.551 1.00 86.75 191 PRO A N 1
ATOM 1509 C CA . PRO A 1 191 ? -1.041 1.064 -18.900 1.00 86.75 191 PRO A CA 1
ATOM 1510 C C . PRO A 1 191 ? -1.274 1.155 -20.408 1.00 86.75 191 PRO A C 1
ATOM 1512 O O . PRO A 1 191 ? -0.377 0.875 -21.216 1.00 86.75 191 PRO A O 1
ATOM 1515 N N . LEU A 1 192 ? -2.490 1.555 -20.770 1.00 86.31 192 LEU A N 1
ATOM 1516 C CA . LEU A 1 192 ? -2.853 1.778 -22.160 1.00 86.31 192 LEU A CA 1
ATOM 1517 C C . LEU A 1 192 ? -2.088 2.987 -22.703 1.00 86.31 192 LEU A C 1
ATOM 1519 O O . LEU A 1 192 ? -1.930 4.014 -22.039 1.00 86.31 192 LEU A O 1
ATOM 1523 N N . THR A 1 193 ? -1.611 2.860 -23.930 1.00 81.88 193 THR A N 1
ATOM 1524 C CA . THR A 1 193 ? -1.017 3.945 -24.706 1.00 81.88 193 THR A CA 1
ATOM 1525 C C . THR A 1 193 ? -2.110 4.730 -25.422 1.00 81.88 193 THR A C 1
ATOM 1527 O O . THR A 1 193 ? -3.203 4.218 -25.653 1.00 81.88 193 THR A O 1
ATOM 1530 N N . ALA A 1 194 ? -1.803 5.960 -25.841 1.00 82.62 194 ALA A N 1
ATOM 1531 C CA . ALA A 1 194 ? -2.719 6.785 -26.633 1.00 82.62 194 ALA A CA 1
ATOM 1532 C C . ALA A 1 194 ? -3.280 6.036 -27.863 1.00 82.62 194 ALA A C 1
ATOM 1534 O O . ALA A 1 194 ? -4.473 6.062 -28.148 1.00 82.62 194 ALA A O 1
ATOM 1535 N N . ASN A 1 195 ? -2.432 5.260 -28.540 1.00 84.00 195 ASN A N 1
ATOM 1536 C CA . ASN A 1 195 ? -2.830 4.499 -29.724 1.00 84.00 195 ASN A CA 1
ATOM 1537 C C . ASN A 1 195 ? -3.824 3.362 -29.419 1.00 84.00 195 ASN A C 1
ATOM 1539 O O . ASN A 1 195 ? -4.503 2.892 -30.326 1.00 84.00 195 ASN A O 1
ATOM 1543 N N . GLU A 1 196 ? -3.921 2.920 -28.164 1.00 86.50 196 GLU A N 1
ATOM 1544 C CA . GLU A 1 196 ? -4.778 1.805 -27.736 1.00 86.50 196 GLU A CA 1
ATOM 1545 C C . GLU A 1 196 ? -6.147 2.259 -27.225 1.00 86.50 196 GLU A C 1
ATOM 1547 O O . GLU A 1 196 ? -7.044 1.435 -27.071 1.00 86.50 196 GLU A O 1
ATOM 1552 N N . VAL A 1 197 ? -6.327 3.560 -26.984 1.00 87.69 197 VAL A N 1
ATOM 1553 C CA . VAL A 1 197 ? -7.587 4.147 -26.489 1.00 87.69 197 VAL A CA 1
ATOM 1554 C C . VAL A 1 197 ? -8.294 5.035 -27.524 1.00 87.69 197 VAL A C 1
ATOM 1556 O O . VAL A 1 197 ? -9.312 5.654 -27.220 1.00 87.69 197 VAL A O 1
ATOM 1559 N N . GLY A 1 198 ? -7.806 5.052 -28.768 1.00 84.12 198 GLY A N 1
ATOM 1560 C CA . GLY A 1 198 ? -8.454 5.704 -29.907 1.00 84.12 198 GLY A CA 1
ATOM 1561 C C . GLY A 1 198 ? -7.994 7.146 -30.186 1.00 84.12 198 GLY A C 1
ATOM 1562 O O . GLY A 1 198 ? -7.299 7.766 -29.384 1.00 84.12 198 GLY A O 1
ATOM 1563 N N . PRO A 1 199 ? -8.393 7.716 -31.339 1.00 78.00 199 PRO A N 1
ATOM 1564 C CA . PRO A 1 199 ? -7.771 8.905 -31.941 1.00 78.00 199 PRO A CA 1
ATOM 1565 C C . PRO A 1 199 ? -7.958 10.225 -31.176 1.00 78.00 199 PRO A C 1
ATOM 1567 O O . PRO A 1 199 ? -7.318 11.212 -31.522 1.00 78.00 199 PRO A O 1
ATOM 1570 N N . LEU A 1 200 ? -8.815 10.262 -30.152 1.00 75.62 200 LEU A N 1
ATOM 1571 C CA . LEU A 1 200 ? -9.051 11.453 -29.325 1.00 75.62 200 LEU A CA 1
ATOM 1572 C C . LEU A 1 200 ? -8.371 11.383 -27.952 1.00 75.62 200 LEU A C 1
ATOM 1574 O O . LEU A 1 200 ? -8.575 12.262 -27.110 1.00 75.62 200 LEU A O 1
ATOM 1578 N N . SER A 1 201 ? -7.571 10.351 -27.689 1.00 75.56 201 SER A N 1
ATOM 1579 C CA . SER A 1 201 ? -6.864 10.240 -26.419 1.00 75.56 201 SER A CA 1
ATOM 1580 C C . SER A 1 201 ? -5.826 11.357 -26.277 1.00 75.56 201 SER A C 1
ATOM 1582 O O . SER A 1 201 ? -4.925 11.485 -27.104 1.00 75.56 201 SER A O 1
ATOM 1584 N N . GLY A 1 202 ? -5.942 12.171 -25.229 1.00 66.12 202 GLY A N 1
ATOM 1585 C CA . GLY A 1 202 ? -4.993 13.251 -24.933 1.00 66.12 202 GLY A CA 1
ATOM 1586 C C . GLY A 1 202 ? -5.313 14.604 -25.576 1.00 66.12 202 GLY A C 1
ATOM 1587 O O . GLY A 1 202 ? -4.722 15.606 -25.178 1.00 66.12 202 GLY A O 1
ATOM 1588 N N . THR A 1 203 ? -6.280 14.685 -26.493 1.00 69.25 203 THR A N 1
ATOM 1589 C CA . THR A 1 203 ? -6.853 15.975 -26.905 1.00 69.25 203 THR A CA 1
ATOM 1590 C C . THR A 1 203 ? -7.824 16.467 -25.838 1.00 69.25 203 THR A C 1
ATOM 1592 O O . THR A 1 203 ? -8.821 15.807 -25.548 1.00 69.25 203 THR A O 1
ATOM 1595 N N . GLN A 1 204 ? -7.560 17.643 -25.259 1.00 61.47 204 GLN A N 1
ATOM 1596 C CA . GLN A 1 204 ? -8.602 18.364 -24.528 1.00 61.47 204 GLN A CA 1
ATOM 1597 C C . GLN A 1 204 ? -9.756 18.640 -25.503 1.00 61.47 204 GLN A C 1
ATOM 1599 O O . GLN A 1 204 ? -9.491 19.130 -26.605 1.00 61.47 204 GLN A O 1
ATOM 1604 N N . PRO A 1 205 ? -11.019 18.334 -25.153 1.00 59.78 205 PRO A N 1
ATOM 1605 C CA . PRO A 1 205 ? -12.136 18.714 -25.999 1.00 59.78 205 PRO A CA 1
ATOM 1606 C C . PRO A 1 205 ? -12.106 20.233 -26.155 1.00 59.78 205 PRO A C 1
ATOM 1608 O O . PRO A 1 205 ? -12.122 20.961 -25.161 1.00 59.78 205 PRO A O 1
ATOM 1611 N N . SER A 1 206 ? -12.034 20.723 -27.393 1.00 65.75 206 SER A N 1
ATOM 1612 C CA . SER A 1 206 ? -12.177 22.151 -27.650 1.00 65.75 206 SER A CA 1
ATOM 1613 C C . SER A 1 206 ? -13.624 22.528 -27.344 1.00 65.75 206 SER A C 1
ATOM 1615 O O . SER A 1 206 ? -14.505 22.428 -28.200 1.00 65.75 206 SER A O 1
ATOM 1617 N N . VAL A 1 207 ? -13.901 22.926 -26.106 1.00 59.59 207 VAL A N 1
ATOM 1618 C CA . VAL A 1 207 ? -15.149 23.613 -25.798 1.00 59.59 207 VAL A CA 1
ATOM 1619 C C . VAL A 1 207 ? -15.016 24.980 -26.453 1.00 59.59 207 VAL A C 1
ATOM 1621 O O . VAL A 1 207 ? -14.328 25.859 -25.937 1.00 59.59 207 VAL A O 1
ATOM 1624 N N . ALA A 1 208 ? -15.610 25.143 -27.634 1.00 55.53 208 ALA A N 1
ATOM 1625 C CA . ALA A 1 208 ? -15.798 26.464 -28.206 1.00 55.53 208 ALA A CA 1
ATOM 1626 C C . ALA A 1 208 ? -16.619 27.266 -27.191 1.00 55.53 208 ALA A C 1
ATOM 1628 O O . ALA A 1 208 ? -17.791 26.966 -26.956 1.00 55.53 208 ALA A O 1
ATOM 1629 N N . ALA A 1 209 ? -15.986 28.233 -26.527 1.00 53.16 209 ALA A N 1
ATOM 1630 C CA . ALA A 1 209 ? -16.706 29.154 -25.668 1.00 53.16 209 ALA A CA 1
ATOM 1631 C C . ALA A 1 209 ? -17.761 29.863 -26.537 1.00 53.16 209 ALA A C 1
ATOM 1633 O O . ALA A 1 209 ? -17.402 30.372 -27.603 1.00 53.16 209 ALA A O 1
ATOM 1634 N N . PRO A 1 210 ? -19.046 29.895 -26.142 1.00 48.97 210 PRO A N 1
ATOM 1635 C CA . PRO A 1 210 ? -20.035 30.660 -26.882 1.00 48.97 210 PRO A CA 1
ATOM 1636 C C . PRO A 1 210 ? -19.595 32.126 -26.885 1.00 48.97 210 PRO A C 1
ATOM 1638 O O . PRO A 1 210 ? -19.485 32.756 -25.831 1.00 48.97 210 PRO A O 1
ATOM 1641 N N . SER A 1 211 ? -19.301 32.675 -28.064 1.00 56.38 211 SER A N 1
ATOM 1642 C CA . SER A 1 211 ? -18.999 34.094 -28.206 1.00 56.38 211 SER A CA 1
ATOM 1643 C C . SER A 1 211 ? -20.287 34.879 -27.980 1.00 56.38 211 SER A C 1
ATOM 1645 O O . SER A 1 211 ? -21.118 34.998 -28.878 1.00 56.38 211 SER A O 1
ATOM 1647 N N . ILE A 1 212 ? -20.467 35.410 -26.773 1.00 54.84 212 ILE A N 1
ATOM 1648 C CA . ILE A 1 212 ? -21.475 36.437 -26.514 1.00 54.84 212 ILE A CA 1
ATOM 1649 C C . ILE A 1 212 ? -20.962 37.721 -27.169 1.00 54.84 212 ILE A C 1
ATOM 1651 O O . ILE A 1 212 ? -20.134 38.436 -26.601 1.00 54.84 212 ILE A O 1
ATOM 1655 N N . SER A 1 213 ? -21.423 38.017 -28.382 1.00 55.56 213 SER A N 1
ATOM 1656 C CA . SER A 1 213 ? -21.244 39.339 -28.976 1.00 55.56 213 SER A CA 1
ATOM 1657 C C . SER A 1 213 ? -22.085 40.336 -28.180 1.00 55.56 213 SER A C 1
ATOM 1659 O O . SER A 1 213 ? -23.313 40.315 -28.247 1.00 55.56 213 SER A O 1
ATOM 1661 N N . ARG A 1 214 ? -21.437 41.211 -27.404 1.00 49.47 214 ARG A N 1
ATOM 1662 C CA . ARG A 1 214 ? -22.091 42.420 -26.893 1.00 49.47 214 ARG A CA 1
ATOM 1663 C C . ARG A 1 214 ? -22.412 43.307 -28.093 1.00 49.47 214 ARG A C 1
ATOM 1665 O O . ARG A 1 214 ? -21.522 43.975 -28.612 1.00 49.47 214 ARG A O 1
ATOM 1672 N N . GLU A 1 215 ? -23.668 43.327 -28.521 1.00 51.09 215 GLU A N 1
ATOM 1673 C CA . GLU A 1 215 ? -24.166 44.430 -29.337 1.00 51.09 215 GLU A CA 1
ATOM 1674 C C . GLU A 1 215 ? -24.057 45.711 -28.504 1.00 51.09 215 GLU A C 1
ATOM 1676 O O . GLU A 1 215 ? -24.728 45.879 -27.485 1.00 51.09 215 GLU A O 1
ATOM 1681 N N . SER A 1 216 ? -23.172 46.618 -28.907 1.00 52.56 216 SER A N 1
ATOM 1682 C CA . SER A 1 216 ? -23.122 47.964 -28.352 1.00 52.56 216 SER A CA 1
ATOM 1683 C C . SER A 1 216 ? -24.338 48.733 -28.858 1.00 52.56 216 SER A C 1
ATOM 1685 O O . SER A 1 216 ? -24.321 49.272 -29.964 1.00 52.56 216 SER A O 1
ATOM 1687 N N . HIS A 1 217 ? -25.407 48.772 -28.067 1.00 52.72 217 HIS A N 1
ATOM 1688 C CA . HIS A 1 217 ? -26.482 49.730 -28.293 1.00 52.72 217 HIS A CA 1
ATOM 1689 C C . HIS A 1 217 ? -25.947 51.155 -28.048 1.00 52.72 217 HIS A C 1
ATOM 1691 O O . HIS A 1 217 ? -25.381 51.409 -26.981 1.00 52.72 217 HIS A O 1
ATOM 1697 N N . PRO A 1 218 ? -26.082 52.088 -29.007 1.00 55.06 218 PRO A N 1
ATOM 1698 C CA . PRO A 1 218 ? -25.667 53.469 -28.807 1.00 55.06 218 PRO A CA 1
ATOM 1699 C C . PRO A 1 218 ? -26.554 54.143 -27.752 1.00 55.06 218 PRO A C 1
ATOM 1701 O O . PRO A 1 218 ? -27.782 54.103 -27.827 1.00 55.06 218 PRO A O 1
ATOM 1704 N N . VAL A 1 219 ? -25.916 54.766 -26.760 1.00 59.03 219 VAL A N 1
ATOM 1705 C CA . VAL A 1 219 ? -26.578 55.569 -25.724 1.00 59.03 219 VAL A CA 1
ATOM 1706 C C . VAL A 1 219 ? -27.091 56.866 -26.368 1.00 59.03 219 VAL A C 1
ATOM 1708 O O . VAL A 1 219 ? -26.289 57.583 -26.971 1.00 59.03 219 VAL A O 1
ATOM 1711 N N . PRO A 1 220 ? -28.387 57.211 -26.270 1.00 52.81 220 PRO A N 1
ATOM 1712 C CA . PRO A 1 220 ? -28.884 58.466 -26.815 1.00 52.81 220 PRO A CA 1
ATOM 1713 C C . PRO A 1 220 ? -28.406 59.648 -25.960 1.00 52.81 220 PRO A C 1
ATOM 1715 O O . PRO A 1 220 ? -28.639 59.699 -24.752 1.00 52.81 220 PRO A O 1
ATOM 1718 N N . HIS A 1 221 ? -27.743 60.609 -26.607 1.00 50.84 221 HIS A N 1
ATOM 1719 C CA . HIS A 1 221 ? -27.372 61.898 -26.027 1.00 50.84 221 HIS A CA 1
ATOM 1720 C C . HIS A 1 221 ? -28.626 62.656 -25.562 1.00 50.84 221 HIS A C 1
ATOM 1722 O O . HIS A 1 221 ? -29.463 63.039 -26.381 1.00 50.84 221 HIS A O 1
ATOM 1728 N N . GLN A 1 222 ? -28.741 62.919 -24.258 1.00 50.28 222 GLN A N 1
ATOM 1729 C CA . GLN A 1 222 ? -29.647 63.948 -23.751 1.00 50.28 222 GLN A CA 1
ATOM 1730 C C . GLN A 1 222 ? -29.074 65.323 -24.102 1.00 50.28 222 GLN A C 1
ATOM 1732 O O . GLN A 1 222 ? -27.967 65.676 -23.704 1.00 50.28 222 GLN A O 1
ATOM 1737 N N . THR A 1 223 ? -29.830 66.091 -24.878 1.00 51.59 223 THR A N 1
ATOM 1738 C CA . THR A 1 223 ? -29.592 67.518 -25.092 1.00 51.59 223 THR A CA 1
ATOM 1739 C C . THR A 1 223 ? -30.099 68.300 -23.885 1.00 51.59 223 THR A C 1
ATOM 1741 O O . THR A 1 223 ? -31.305 68.283 -23.620 1.00 51.59 223 THR A O 1
ATOM 1744 N N . ASP A 1 224 ? -29.203 69.011 -23.204 1.00 50.81 224 ASP A N 1
ATOM 1745 C CA . ASP A 1 224 ? -29.551 70.025 -22.209 1.00 50.81 224 ASP A CA 1
ATOM 1746 C C . ASP A 1 224 ? -30.425 71.112 -22.850 1.00 50.81 224 ASP A C 1
ATOM 1748 O O . ASP A 1 224 ? -30.022 71.788 -23.803 1.00 50.81 224 ASP A O 1
ATOM 1752 N N . LYS A 1 225 ? -31.636 71.295 -22.317 1.00 51.56 225 LYS A N 1
ATOM 1753 C CA . LYS A 1 225 ? -32.430 72.506 -22.538 1.00 51.56 225 LYS A CA 1
ATOM 1754 C C . LYS A 1 225 ? -32.220 73.436 -21.345 1.00 51.56 225 LYS A C 1
ATOM 1756 O O . LYS A 1 225 ? -32.343 73.002 -20.204 1.00 51.56 225 LYS A O 1
ATOM 1761 N N . ARG A 1 226 ? -31.862 74.680 -21.671 1.00 51.62 226 ARG A N 1
ATOM 1762 C CA . ARG A 1 226 ? -31.740 75.832 -20.767 1.00 51.62 226 ARG A CA 1
ATOM 1763 C C . ARG A 1 226 ? -33.042 76.143 -20.043 1.00 51.62 226 ARG A C 1
ATOM 1765 O O . ARG A 1 226 ? -34.108 75.901 -20.653 1.00 51.62 226 ARG A O 1
#

Secondary structure (DSSP, 8-state):
--TTS------------BS-EEES-EEES-S-SEE------TTS--S-GGGTT-------BSEEEES-EEES-S-SEE----S-BTTTBPPPP--GGGEEEESEEEE-TTSS----TT----TTTEEE----EEE-SSTT-EEE-TT-TTTT---S--TT--B-TTSPBPPSSPPSSS----TT---S--PPPGGGS-TTTTPPP-----------PPPPPPPPP-